Protein AF-A0A4Q4VP79-F1 (afdb_monomer_lite)

Foldseek 3Di:
DPPLVDPVLVVVQVVVQVVVVVVLQVDQFKKKFKWKDFPSDDDTSHWDIDDHVDADPQAAPGDGQQQKFQQALVLLLLLVVLLVVLPPFDLPDADPVVCVPVVPDDDPDPPPPDDDDDPVVSVSSLRSSCRSVVHASQVSSVVPFQVVLVHDSWHLADDRRNSHRAAPPPPCPVVRHPDGRDSRRIMGGNVRLNRDRPVCVPCVVVSPDPQFPKDWFQPPDPNSDIWIKGKHWGDDDQKIWIWIDGVVRSMIMIMIMGYDD

Secondary structure (DSSP, 8-state):
--GGGSHHHHHHHHHHHHHHHHHHTT-SS-EEEEEE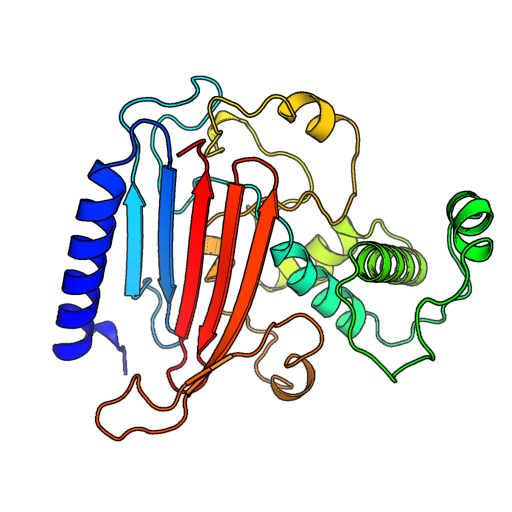E-TT-SS-SEEEEE--SS--TTS-SS--TT-BEE-GGGHHHHHHHHHHHT-S--S----HHHHHHHTTSPPSS-TTTS----HHHHHHHHHHHHHHHTS-HHHHHIIIIIGGGT--S-BSS---GGGB---TT---HHHHHS-TT-TT--EE-HHHHTS--TTSTTTHHHHTTTS---EEESSSSTT---EEEEEEEEEETTEEEEEEEEGGGTEEEEEEEES--

Structure (mmCIF, N/CA/C/O backbone):
data_AF-A0A4Q4VP79-F1
#
_entry.id   AF-A0A4Q4VP79-F1
#
loop_
_atom_site.group_PDB
_atom_site.id
_atom_site.type_symbol
_atom_site.label_atom_id
_atom_site.label_alt_id
_atom_site.label_comp_id
_atom_site.label_asym_id
_atom_site.label_entity_id
_atom_site.label_seq_id
_atom_site.pdbx_PDB_ins_code
_atom_site.Cartn_x
_atom_site.Cartn_y
_atom_site.Cartn_z
_atom_site.occupancy
_atom_site.B_iso_or_equiv
_atom_site.auth_seq_id
_atom_site.auth_comp_id
_atom_site.auth_asym_id
_atom_site.auth_atom_id
_atom_site.pdbx_PDB_model_num
ATOM 1 N N . MET A 1 1 ? -24.104 -7.185 -7.500 1.00 67.56 1 MET A N 1
ATOM 2 C CA . MET A 1 1 ? -24.787 -6.881 -6.219 1.00 67.56 1 MET A CA 1
ATOM 3 C C . MET A 1 1 ? -23.741 -6.241 -5.319 1.00 67.56 1 MET A C 1
ATOM 5 O O . MET A 1 1 ? -22.624 -6.733 -5.364 1.00 67.56 1 MET A O 1
ATOM 9 N N . SER A 1 2 ? -24.038 -5.151 -4.597 1.00 86.69 2 SER A N 1
ATOM 10 C CA . SER A 1 2 ? -23.048 -4.512 -3.701 1.00 86.69 2 SER A CA 1
ATOM 11 C C . SER A 1 2 ? -22.755 -5.454 -2.522 1.00 86.69 2 SER A C 1
ATOM 13 O O . SER A 1 2 ? -23.699 -5.804 -1.803 1.00 86.69 2 SER A O 1
ATOM 15 N N . PRO A 1 3 ? -21.499 -5.900 -2.329 1.00 89.25 3 PRO A N 1
ATOM 16 C CA . PRO A 1 3 ? -21.138 -6.800 -1.236 1.00 89.25 3 PRO A CA 1
ATOM 17 C C . PRO A 1 3 ? -21.521 -6.261 0.145 1.00 89.25 3 PRO A C 1
ATOM 19 O O . PRO A 1 3 ? -22.027 -7.024 0.969 1.00 89.25 3 PRO A O 1
ATOM 22 N N . ASN A 1 4 ? -21.391 -4.950 0.374 1.00 90.50 4 ASN A N 1
ATOM 23 C CA . ASN A 1 4 ? -21.719 -4.327 1.659 1.00 90.50 4 ASN A CA 1
ATOM 24 C C . ASN A 1 4 ? -23.206 -4.427 2.063 1.00 90.50 4 ASN A C 1
ATOM 26 O O . ASN A 1 4 ? -23.563 -4.196 3.216 1.00 90.50 4 ASN A O 1
ATOM 30 N N . SER A 1 5 ? -24.100 -4.784 1.136 1.00 92.56 5 SER A N 1
ATOM 31 C CA . SER A 1 5 ? -25.512 -5.039 1.459 1.00 92.56 5 SER A CA 1
ATOM 32 C C . SER A 1 5 ? -25.750 -6.383 2.164 1.00 92.56 5 SER A C 1
ATOM 34 O O . SER A 1 5 ? -26.834 -6.607 2.703 1.00 92.56 5 SER A O 1
ATOM 36 N N . HIS A 1 6 ? -24.761 -7.283 2.172 1.00 94.94 6 HIS A N 1
ATOM 37 C CA . HIS A 1 6 ? -24.900 -8.613 2.751 1.00 94.94 6 HIS A CA 1
ATOM 38 C C . HIS A 1 6 ? -24.554 -8.617 4.257 1.00 94.94 6 HIS A C 1
ATOM 40 O O . HIS A 1 6 ? -23.440 -8.230 4.620 1.00 94.94 6 HIS A O 1
ATOM 46 N N . PRO A 1 7 ? -25.422 -9.143 5.148 1.00 96.19 7 PRO A N 1
ATOM 47 C CA . PRO A 1 7 ? -25.190 -9.120 6.600 1.00 96.19 7 PRO A CA 1
ATOM 48 C C . PRO A 1 7 ? -23.875 -9.773 7.050 1.00 96.19 7 PRO A C 1
ATOM 50 O O . PRO A 1 7 ? -23.232 -9.307 7.989 1.00 96.19 7 PRO A O 1
ATOM 53 N N . ALA A 1 8 ? -23.442 -10.838 6.367 1.00 93.12 8 ALA A N 1
ATOM 54 C CA . ALA A 1 8 ? -22.168 -11.492 6.679 1.00 93.12 8 ALA A CA 1
ATOM 55 C C . ALA A 1 8 ? -20.953 -10.597 6.376 1.00 93.12 8 ALA A C 1
ATOM 57 O O . ALA A 1 8 ? -19.985 -10.624 7.129 1.00 93.12 8 ALA A O 1
ATOM 58 N N . VAL A 1 9 ? -21.017 -9.780 5.314 1.00 93.56 9 VAL A N 1
ATOM 59 C CA . VAL A 1 9 ? -19.941 -8.838 4.967 1.00 93.56 9 VAL A CA 1
ATOM 60 C C . VAL A 1 9 ? -19.869 -7.741 6.022 1.00 93.56 9 VAL A C 1
ATOM 62 O O . VAL A 1 9 ? -18.798 -7.500 6.563 1.00 93.56 9 VAL A O 1
ATOM 65 N N . GLN A 1 10 ? -21.011 -7.166 6.404 1.00 95.19 10 GLN A N 1
ATOM 66 C CA . GLN A 1 10 ? -21.080 -6.158 7.469 1.00 95.19 10 GLN A CA 1
ATOM 67 C C . GLN A 1 10 ? -20.533 -6.695 8.799 1.00 95.19 10 GLN A C 1
ATOM 69 O O . GLN A 1 10 ? -19.730 -6.039 9.454 1.00 95.19 10 GLN A O 1
ATOM 74 N N . THR A 1 11 ? -20.905 -7.927 9.165 1.00 96.81 11 THR A N 1
ATOM 75 C CA . THR A 1 11 ? -20.404 -8.588 10.382 1.00 96.81 11 THR A CA 1
ATOM 76 C C . THR A 1 11 ? -18.886 -8.774 10.339 1.00 96.81 11 THR A C 1
ATOM 78 O O . THR A 1 11 ? -18.206 -8.507 11.330 1.00 96.81 11 THR A O 1
ATOM 81 N N . ALA A 1 12 ? -18.344 -9.211 9.197 1.00 93.81 12 ALA A N 1
ATOM 82 C CA . ALA A 1 12 ? -16.907 -9.397 9.018 1.00 93.81 12 ALA A CA 1
ATOM 83 C C . ALA A 1 12 ? -16.142 -8.066 9.075 1.00 93.81 12 ALA A C 1
ATOM 85 O O . ALA A 1 12 ? -15.116 -7.989 9.749 1.00 93.81 12 ALA A O 1
ATOM 86 N N . VAL A 1 13 ? -16.663 -7.017 8.430 1.00 95.19 13 VAL A N 1
ATOM 87 C CA . VAL A 1 13 ? -16.090 -5.663 8.471 1.00 95.19 13 VAL A CA 1
ATOM 88 C C . VAL A 1 13 ? -16.064 -5.138 9.906 1.00 95.19 13 VAL A C 1
ATOM 90 O O . VAL A 1 13 ? -14.996 -4.779 10.389 1.00 95.19 13 VAL A O 1
ATOM 93 N N . SER A 1 14 ? -17.177 -5.200 10.644 1.00 96.06 14 SER A N 1
ATOM 94 C CA . SER A 1 14 ? -17.209 -4.743 12.042 1.00 96.06 14 SER A CA 1
ATOM 95 C C . SER A 1 14 ? -16.265 -5.534 12.956 1.00 96.06 14 SER A C 1
ATOM 97 O O . SER A 1 14 ? -15.670 -4.970 13.877 1.00 96.06 14 SER A O 1
ATOM 99 N N . ALA A 1 15 ? -16.108 -6.842 12.725 1.00 96.25 15 ALA A N 1
ATOM 100 C CA . ALA A 1 15 ? -15.156 -7.660 13.474 1.00 96.25 15 ALA A CA 1
ATOM 101 C C . ALA A 1 15 ? -13.701 -7.262 13.175 1.00 96.25 15 ALA A C 1
ATOM 103 O O . ALA A 1 15 ? -12.897 -7.153 14.104 1.00 96.25 15 ALA A O 1
ATOM 104 N N . LEU A 1 16 ? -13.382 -7.008 11.902 1.00 94.12 16 LEU A N 1
ATOM 105 C CA . LEU A 1 16 ? -12.071 -6.526 11.474 1.00 94.12 16 LEU A CA 1
ATOM 106 C C . LEU A 1 16 ? -11.764 -5.153 12.078 1.00 94.12 16 LEU A C 1
ATOM 108 O O . LEU A 1 16 ? -10.709 -4.986 12.681 1.00 94.12 16 LEU A O 1
ATOM 112 N N . GLU A 1 17 ? -12.688 -4.199 11.973 1.00 94.62 17 GLU A N 1
ATOM 113 C CA . GLU A 1 17 ? -12.518 -2.849 12.521 1.00 94.62 17 GLU A CA 1
ATOM 114 C C . GLU A 1 17 ? -12.248 -2.886 14.024 1.00 94.62 17 GLU A C 1
ATOM 116 O O . GLU A 1 17 ? -11.318 -2.246 14.510 1.00 94.62 17 GLU A O 1
ATOM 121 N N . LYS A 1 18 ? -13.007 -3.699 14.768 1.00 95.69 18 LYS A N 1
ATOM 122 C CA . LYS A 1 18 ? -12.789 -3.882 16.205 1.00 95.69 18 LYS A CA 1
ATOM 123 C C . LYS A 1 18 ? -11.405 -4.459 16.510 1.00 95.69 18 LYS A C 1
ATOM 125 O O . LYS A 1 18 ? -10.752 -3.993 17.441 1.00 95.69 18 LYS A O 1
ATOM 130 N N . ALA A 1 19 ? -10.974 -5.476 15.763 1.00 94.75 19 ALA A N 1
ATOM 131 C CA . ALA A 1 19 ? -9.675 -6.109 15.971 1.00 94.75 19 ALA A CA 1
ATOM 132 C C . ALA A 1 19 ? -8.521 -5.143 15.674 1.00 94.75 19 ALA A C 1
ATOM 134 O O . ALA A 1 19 ? -7.584 -5.042 16.464 1.00 94.75 19 ALA A O 1
ATOM 135 N N . VAL A 1 20 ? -8.611 -4.405 14.566 1.00 92.81 20 VAL A N 1
ATOM 136 C CA . VAL A 1 20 ? -7.580 -3.445 14.165 1.00 92.81 20 VAL A CA 1
ATOM 137 C C . VAL A 1 20 ? -7.536 -2.261 15.123 1.00 92.81 20 VAL A C 1
ATOM 139 O O . VAL A 1 20 ? -6.447 -1.889 15.539 1.00 92.81 20 VAL A O 1
ATOM 142 N N . ASN A 1 21 ? -8.682 -1.707 15.529 1.00 92.69 21 ASN A N 1
ATOM 143 C CA . ASN A 1 21 ? -8.712 -0.613 16.502 1.00 92.69 21 ASN A CA 1
ATOM 144 C C . ASN A 1 21 ? -8.112 -1.042 17.846 1.00 92.69 21 ASN A C 1
ATOM 146 O O . ASN A 1 21 ? -7.276 -0.327 18.386 1.00 92.69 21 ASN A O 1
ATOM 150 N N . GLY A 1 22 ? -8.454 -2.239 18.336 1.00 93.69 22 GLY A N 1
ATOM 151 C CA . GLY A 1 22 ? -7.869 -2.770 19.570 1.00 93.69 22 GLY A CA 1
ATOM 152 C C . GLY A 1 22 ? -6.357 -3.003 19.477 1.00 93.69 22 GLY A C 1
ATOM 153 O O . GLY A 1 22 ? -5.650 -2.812 20.460 1.00 93.69 22 GLY A O 1
ATOM 154 N N . LEU A 1 23 ? -5.842 -3.382 18.301 1.00 92.31 23 LEU A N 1
ATOM 155 C CA . LEU A 1 23 ? -4.398 -3.457 18.071 1.00 92.31 23 LEU A CA 1
ATOM 156 C C . LEU A 1 23 ? -3.773 -2.057 18.013 1.00 9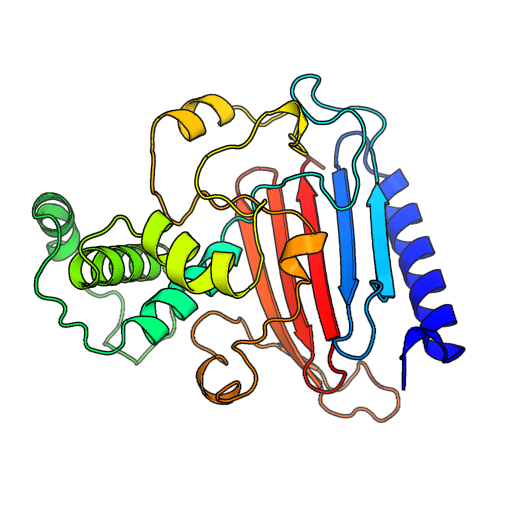2.31 23 LEU A C 1
ATOM 158 O O . LEU A 1 23 ? -2.742 -1.822 18.633 1.00 92.31 23 LEU A O 1
ATOM 162 N N . ALA A 1 24 ? -4.400 -1.126 17.297 1.00 91.62 24 ALA A N 1
ATOM 163 C CA . ALA A 1 24 ? -3.869 0.213 17.087 1.00 91.62 24 ALA A CA 1
ATOM 164 C C . ALA A 1 24 ? -3.820 1.050 18.377 1.00 91.62 24 ALA A C 1
ATOM 166 O O . ALA A 1 24 ? -2.935 1.884 18.523 1.00 91.62 24 ALA A O 1
ATOM 167 N N . GLU A 1 25 ? -4.695 0.777 19.350 1.00 90.62 25 GLU A N 1
ATOM 168 C CA . GLU A 1 25 ? -4.624 1.346 20.707 1.00 90.62 25 GLU A CA 1
ATOM 169 C C . GLU A 1 25 ? -3.313 1.020 21.444 1.00 90.62 25 GLU A C 1
ATOM 171 O O . GLU A 1 25 ? -2.950 1.725 22.385 1.00 90.62 25 GLU A O 1
ATOM 176 N N . SER A 1 26 ? -2.596 -0.034 21.035 1.00 92.88 26 SER A N 1
ATOM 177 C CA . SER A 1 26 ? -1.294 -0.379 21.617 1.00 92.88 26 SER A CA 1
ATOM 178 C C . SER A 1 26 ? -0.128 0.446 21.062 1.00 92.88 26 SER A C 1
ATOM 180 O O . SER A 1 26 ? 0.960 0.407 21.637 1.00 92.88 26 SER A O 1
ATOM 182 N N . PHE A 1 27 ? -0.348 1.211 19.988 1.00 94.12 27 PHE A N 1
ATOM 183 C CA . PHE A 1 27 ? 0.669 2.049 19.365 1.00 94.12 27 PHE A CA 1
ATOM 184 C C . PHE A 1 27 ? 0.600 3.486 19.885 1.00 94.12 27 PHE A C 1
ATOM 186 O O . PHE A 1 27 ? -0.456 4.120 19.897 1.00 94.12 27 PHE A O 1
ATOM 193 N N . ASN A 1 28 ? 1.746 4.028 20.292 1.00 95.25 28 ASN A N 1
ATOM 194 C CA . ASN A 1 28 ? 1.850 5.379 20.831 1.00 95.25 28 ASN A CA 1
ATOM 195 C C . ASN A 1 28 ? 2.256 6.399 19.755 1.00 95.25 28 ASN A C 1
ATOM 197 O O . ASN A 1 28 ? 1.892 7.571 19.859 1.00 95.25 28 ASN A O 1
ATOM 201 N N . SER A 1 29 ? 2.969 5.953 18.718 1.00 95.69 29 SER A N 1
ATOM 202 C CA . SER A 1 29 ? 3.448 6.786 17.608 1.00 95.69 29 SER A CA 1
ATOM 203 C C . SER A 1 29 ? 3.289 6.174 16.213 1.00 95.69 29 SER A C 1
ATOM 205 O O . SER A 1 29 ? 3.679 6.800 15.226 1.00 95.69 29 SER A O 1
ATOM 207 N N . THR A 1 30 ? 2.684 4.988 16.104 1.00 95.88 30 THR A N 1
ATOM 208 C CA . THR A 1 30 ? 2.463 4.321 14.818 1.00 95.88 30 THR A CA 1
ATOM 209 C C . THR A 1 30 ? 1.084 4.613 14.254 1.00 95.88 30 THR A C 1
ATOM 211 O O . THR A 1 30 ? 0.052 4.288 14.832 1.00 95.88 30 THR A O 1
ATOM 214 N N . THR A 1 31 ? 1.082 5.228 13.077 1.00 96.38 31 THR A N 1
ATOM 215 C CA . THR A 1 31 ? -0.117 5.461 12.274 1.00 96.38 31 THR A CA 1
ATOM 216 C C . THR A 1 31 ? -0.499 4.188 11.530 1.00 96.38 31 THR A C 1
ATOM 218 O O . THR A 1 31 ? 0.368 3.472 11.024 1.00 96.38 31 THR A O 1
ATOM 221 N N . VAL A 1 32 ? -1.801 3.925 11.413 1.00 96.50 32 VAL A N 1
ATOM 222 C CA . VAL A 1 32 ? -2.327 2.758 10.690 1.00 96.50 32 VAL A CA 1
ATOM 223 C C . VAL A 1 32 ? -3.443 3.208 9.763 1.00 96.50 32 VAL A C 1
ATOM 225 O O . VAL A 1 32 ? -4.365 3.894 10.190 1.00 96.50 32 VAL A O 1
ATOM 228 N N . SER A 1 33 ? -3.382 2.803 8.501 1.00 97.38 33 SER A N 1
ATOM 229 C CA . SER A 1 33 ? -4.450 2.990 7.525 1.00 97.38 33 SER A CA 1
ATOM 230 C C . SER A 1 33 ? -4.711 1.677 6.798 1.00 97.38 33 SER A C 1
ATOM 232 O O . SER A 1 33 ? -3.823 1.133 6.142 1.00 97.38 33 SER A O 1
ATOM 234 N N . ILE A 1 34 ? -5.933 1.164 6.897 1.00 96.38 34 ILE A N 1
ATOM 235 C CA . ILE A 1 34 ? -6.375 -0.059 6.228 1.00 96.38 34 ILE A CA 1
ATOM 236 C C . ILE A 1 34 ? -7.595 0.270 5.397 1.00 96.38 34 ILE A C 1
ATOM 238 O O . ILE A 1 34 ? -8.563 0.838 5.895 1.00 96.38 34 ILE A O 1
ATOM 242 N N . GLY A 1 35 ? -7.589 -0.159 4.144 1.00 94.44 35 GLY A N 1
ATOM 243 C CA . GLY A 1 35 ? -8.806 -0.151 3.365 1.00 94.44 35 GLY A CA 1
ATOM 244 C C . GLY A 1 35 ? -8.963 -1.390 2.508 1.00 94.44 35 GLY A C 1
ATOM 245 O O . GLY A 1 35 ? -7.999 -2.075 2.162 1.00 94.44 35 GLY A O 1
ATOM 246 N N . ALA A 1 36 ? -10.212 -1.678 2.177 1.00 93.25 36 ALA A N 1
ATOM 247 C CA . ALA A 1 36 ? -10.582 -2.765 1.293 1.00 93.25 36 ALA A CA 1
ATOM 248 C C . ALA A 1 36 ? -11.699 -2.299 0.370 1.00 93.25 36 ALA A C 1
ATOM 250 O O . ALA A 1 36 ? -12.606 -1.584 0.796 1.00 93.25 36 ALA A O 1
ATOM 251 N N . LYS A 1 37 ? -11.653 -2.704 -0.896 1.00 90.25 37 LYS A N 1
ATOM 252 C CA . LYS A 1 37 ? -12.635 -2.285 -1.894 1.00 90.25 37 LYS A CA 1
ATOM 253 C C . LYS A 1 37 ? -12.997 -3.423 -2.830 1.00 90.25 37 LYS A C 1
ATOM 255 O O . LYS A 1 37 ? -12.134 -4.187 -3.259 1.00 90.25 37 LYS A O 1
ATOM 260 N N . SER A 1 38 ? -14.280 -3.479 -3.172 1.00 88.44 38 SER A N 1
ATOM 261 C CA . SER A 1 38 ? -14.798 -4.300 -4.258 1.00 88.44 38 SER A CA 1
ATOM 262 C C . SER A 1 38 ? -15.092 -3.428 -5.484 1.00 88.44 38 SER A C 1
ATOM 264 O O . SER A 1 38 ? -15.585 -2.309 -5.328 1.00 88.44 38 SER A O 1
ATOM 266 N N . PRO A 1 39 ? -14.846 -3.892 -6.725 1.00 81.94 39 PRO A N 1
ATOM 267 C CA . PRO A 1 39 ? -15.213 -3.150 -7.929 1.00 81.94 39 PRO A CA 1
ATOM 268 C C . PRO A 1 39 ? -16.736 -3.024 -8.109 1.00 81.94 39 PRO A C 1
ATOM 270 O O . PRO A 1 39 ? -17.182 -2.184 -8.898 1.00 81.94 39 PRO A O 1
ATOM 273 N N . HIS A 1 40 ? -17.517 -3.822 -7.371 1.00 85.12 40 HIS A N 1
ATOM 274 C CA . HIS A 1 40 ? -18.982 -3.864 -7.403 1.00 85.12 40 HIS A CA 1
ATOM 275 C C . HIS A 1 40 ? -19.662 -2.731 -6.624 1.00 85.12 40 HIS A C 1
ATOM 277 O O . HIS A 1 40 ? -20.892 -2.663 -6.605 1.00 85.12 40 HIS A O 1
ATOM 283 N N . GLU A 1 41 ? -18.890 -1.844 -5.995 1.00 85.81 41 GLU A N 1
ATOM 284 C CA . GLU A 1 41 ? -19.398 -0.667 -5.295 1.00 85.81 41 GLU A CA 1
ATOM 285 C C . GLU A 1 41 ? -18.414 0.510 -5.319 1.00 85.81 41 GLU A C 1
ATOM 287 O O . GLU A 1 41 ? -17.218 0.366 -5.583 1.00 85.81 41 GLU A O 1
ATOM 292 N N . GLU A 1 42 ? -18.948 1.714 -5.111 1.00 85.06 42 GLU A N 1
ATOM 293 C CA . GLU A 1 42 ? -18.150 2.942 -5.145 1.00 85.06 42 GLU A CA 1
ATOM 294 C C . GLU A 1 42 ? -17.478 3.242 -3.803 1.00 85.06 42 GLU A C 1
ATOM 296 O O . GLU A 1 42 ? -16.337 3.709 -3.783 1.00 85.06 42 GLU A O 1
ATOM 301 N N . ALA A 1 43 ? -18.146 2.940 -2.689 1.00 89.06 43 ALA A N 1
ATOM 302 C CA . ALA A 1 43 ? -17.566 3.065 -1.358 1.00 89.06 43 ALA A CA 1
ATOM 303 C C . ALA A 1 43 ? -16.554 1.941 -1.089 1.00 89.06 43 ALA A C 1
ATOM 305 O O . ALA A 1 43 ? -16.638 0.859 -1.667 1.00 89.06 43 ALA A O 1
ATOM 306 N N . SER A 1 44 ? -15.584 2.195 -0.215 1.00 91.31 44 SER A N 1
ATOM 307 C CA . SER A 1 44 ? -14.741 1.125 0.316 1.00 91.31 44 SER A CA 1
ATOM 308 C C . SER A 1 44 ? -15.562 0.245 1.263 1.00 91.31 44 SER A C 1
ATOM 310 O O . SER A 1 44 ? -16.444 0.734 1.966 1.00 91.31 44 SER A O 1
ATOM 312 N N . LEU A 1 45 ? -15.262 -1.052 1.276 1.00 93.25 45 LEU A N 1
ATOM 313 C CA . LEU A 1 45 ? -15.788 -2.006 2.255 1.00 93.25 45 LEU A CA 1
ATOM 314 C C . LEU A 1 45 ? -15.186 -1.782 3.642 1.00 93.25 45 LEU A C 1
ATOM 316 O O . LEU A 1 45 ? -15.855 -1.997 4.643 1.00 93.25 45 LEU A O 1
ATOM 320 N N . VAL A 1 46 ? -13.919 -1.372 3.678 1.00 94.88 46 VAL A N 1
ATOM 321 C CA . VAL A 1 46 ? -13.174 -1.015 4.888 1.00 94.88 46 VAL A CA 1
ATOM 322 C C . VAL A 1 46 ? -12.465 0.303 4.601 1.00 94.88 46 VAL A C 1
ATOM 324 O O . VAL A 1 46 ? -11.851 0.431 3.538 1.00 94.88 46 VAL A O 1
ATOM 327 N N . ASP A 1 47 ? -12.554 1.259 5.522 1.00 94.94 47 ASP A N 1
ATOM 328 C CA . ASP A 1 47 ? -11.878 2.564 5.459 1.00 94.94 47 ASP A CA 1
ATOM 329 C C . ASP A 1 47 ? -11.479 2.986 6.881 1.00 94.94 47 ASP A C 1
ATOM 331 O O . ASP A 1 47 ? -12.143 3.789 7.536 1.00 94.94 47 ASP A O 1
ATOM 335 N N . LEU A 1 48 ? -10.451 2.323 7.410 1.00 95.62 48 LEU A N 1
ATOM 336 C CA . LEU A 1 48 ? -10.032 2.431 8.801 1.00 95.62 48 LEU A CA 1
ATOM 337 C C . LEU A 1 48 ? -8.716 3.190 8.905 1.00 95.62 48 LEU A C 1
ATOM 339 O O . LEU A 1 48 ? -7.733 2.847 8.248 1.00 95.62 48 LEU A O 1
ATOM 343 N N . HIS A 1 49 ? -8.688 4.171 9.803 1.00 96.12 49 HIS A N 1
ATOM 344 C CA . HIS A 1 49 ? -7.524 5.005 10.067 1.00 96.12 49 HIS A CA 1
ATOM 345 C C . HIS A 1 49 ? -7.335 5.200 11.566 1.00 96.12 49 HIS A C 1
ATOM 347 O O . HIS A 1 49 ? -8.282 5.529 12.280 1.00 96.12 49 HIS A O 1
ATOM 353 N N . ASN A 1 50 ? -6.106 5.023 12.037 1.00 95.44 50 ASN A N 1
ATOM 354 C CA . ASN A 1 50 ? -5.708 5.320 13.399 1.00 95.44 50 ASN A CA 1
ATOM 355 C C . ASN A 1 50 ? -4.722 6.489 13.405 1.00 95.44 50 ASN A C 1
ATOM 357 O O . ASN A 1 50 ? -3.680 6.454 12.741 1.00 95.44 50 ASN A O 1
ATOM 361 N N . THR A 1 51 ? -5.080 7.509 14.183 1.00 96.25 51 THR A N 1
ATOM 362 C CA . THR A 1 51 ? -4.191 8.609 14.541 1.00 96.25 51 THR A CA 1
ATOM 363 C C . THR A 1 51 ? -3.630 8.322 15.936 1.00 96.25 51 THR A C 1
ATOM 365 O O . THR A 1 51 ? -4.409 8.345 16.893 1.00 96.25 51 THR A O 1
ATOM 368 N N . PRO A 1 52 ? -2.323 8.040 16.076 1.00 95.75 52 PRO A N 1
ATOM 369 C CA . PRO A 1 52 ? -1.713 7.773 17.369 1.00 95.75 52 PRO A CA 1
ATOM 370 C C . PRO A 1 52 ? -1.670 9.051 18.224 1.00 95.75 52 PRO A C 1
ATOM 372 O O . PRO A 1 52 ? -1.729 10.163 17.690 1.00 95.75 52 PRO A O 1
ATOM 375 N N . PRO A 1 53 ? -1.546 8.926 19.557 1.00 95.94 53 PRO A N 1
ATOM 376 C CA . PRO A 1 53 ? -1.512 10.079 20.458 1.00 95.94 53 PRO A CA 1
ATOM 377 C C . PRO A 1 53 ? -0.266 10.957 20.275 1.00 95.94 53 PRO A C 1
ATOM 379 O O . PRO A 1 53 ? -0.308 12.146 20.601 1.00 95.94 53 PRO A O 1
ATOM 382 N N . VAL A 1 54 ? 0.836 10.397 19.766 1.00 95.88 54 VAL A N 1
ATOM 383 C CA . VAL A 1 54 ? 2.072 11.130 19.484 1.00 95.88 54 VAL A CA 1
ATOM 384 C C . VAL A 1 54 ? 2.346 11.104 17.983 1.00 95.88 54 VAL A C 1
ATOM 386 O O . VAL A 1 54 ? 2.585 10.053 17.400 1.00 95.88 54 VAL A O 1
ATOM 389 N N . LEU A 1 55 ? 2.336 12.281 17.362 1.00 94.56 55 LEU A N 1
ATOM 390 C CA . LEU A 1 55 ? 2.628 12.473 15.942 1.00 94.56 55 LEU A CA 1
ATOM 391 C C . LEU A 1 55 ? 3.880 13.322 15.749 1.00 94.56 55 LEU A C 1
ATOM 393 O O . LEU A 1 55 ? 4.176 14.207 16.556 1.00 94.56 55 LEU A O 1
ATOM 397 N N . ASP A 1 56 ? 4.566 13.110 14.627 1.00 93.31 56 ASP A N 1
ATOM 398 C CA . ASP A 1 56 ? 5.586 14.045 14.171 1.00 93.31 56 ASP A CA 1
ATOM 399 C C . ASP A 1 56 ? 4.927 15.379 13.770 1.00 93.31 56 ASP A C 1
ATOM 401 O O . ASP A 1 56 ? 4.042 15.397 12.909 1.00 93.31 56 ASP A O 1
ATOM 405 N N . PRO A 1 57 ? 5.349 16.522 14.343 1.00 92.50 57 PRO A N 1
ATOM 406 C CA . PRO A 1 57 ? 4.729 17.818 14.075 1.00 92.50 57 PRO A CA 1
ATOM 407 C C . PRO A 1 57 ? 4.922 18.312 12.634 1.00 92.50 57 PRO A C 1
ATOM 409 O O . PRO A 1 57 ? 4.255 19.271 12.227 1.00 92.50 57 PRO A O 1
ATOM 412 N N . ARG A 1 58 ? 5.823 17.708 11.849 1.00 91.38 58 ARG A N 1
ATOM 413 C CA . ARG A 1 58 ? 5.959 17.965 10.407 1.00 91.38 58 ARG A CA 1
ATOM 414 C C . ARG A 1 58 ? 4.755 17.409 9.648 1.00 91.38 58 ARG A C 1
ATOM 416 O O . ARG A 1 58 ? 4.228 18.119 8.792 1.00 91.38 58 ARG A O 1
ATOM 423 N N . GLY A 1 59 ? 4.296 16.221 10.042 1.00 92.25 59 GLY A N 1
ATOM 424 C CA . GLY A 1 59 ? 3.254 15.421 9.404 1.00 92.25 59 GLY A CA 1
ATOM 425 C C . GLY A 1 59 ? 1.838 15.998 9.436 1.00 92.25 59 GLY A C 1
ATOM 426 O O . GLY A 1 59 ? 1.582 17.109 9.921 1.00 92.25 59 GLY A O 1
ATOM 427 N N . ALA A 1 60 ? 0.908 15.196 8.921 1.00 94.88 60 ALA A N 1
ATOM 428 C CA . ALA A 1 60 ? -0.526 15.394 9.064 1.00 94.88 60 ALA A CA 1
ATOM 429 C C . ALA A 1 60 ? -0.935 15.341 10.544 1.00 94.88 60 ALA A C 1
ATOM 431 O O . ALA A 1 60 ? -0.472 14.490 11.298 1.00 94.88 60 ALA A O 1
ATOM 432 N N . SER A 1 61 ? -1.836 16.235 10.954 1.00 94.81 61 SER A N 1
ATOM 433 C CA . SER A 1 61 ? -2.370 16.270 12.324 1.00 94.81 61 SER A CA 1
ATOM 434 C C . SER A 1 61 ? -3.436 15.206 12.595 1.00 94.81 61 SER A C 1
ATOM 436 O O . SER A 1 61 ? -3.808 14.991 13.743 1.00 94.81 61 SER A O 1
ATOM 438 N N . GLU A 1 62 ? -3.964 14.590 11.540 1.00 95.81 62 GLU A N 1
ATOM 439 C CA . GLU A 1 62 ? -4.962 13.528 11.587 1.00 95.81 62 GLU A CA 1
ATOM 440 C C . GLU A 1 62 ? -4.731 12.590 10.402 1.00 95.81 62 GLU A C 1
ATOM 442 O O . GLU A 1 62 ? -4.483 13.033 9.275 1.00 95.81 62 GLU A O 1
ATOM 447 N N . ILE A 1 63 ? -4.825 11.292 10.660 1.00 96.50 63 ILE A N 1
ATOM 448 C CA . ILE A 1 63 ? -4.689 10.249 9.654 1.00 96.50 63 ILE A CA 1
ATOM 449 C C . ILE A 1 63 ? -6.068 9.889 9.114 1.00 96.50 63 ILE A C 1
ATOM 451 O O . ILE A 1 63 ? -6.985 9.561 9.860 1.00 96.50 63 ILE A O 1
ATOM 455 N N . ASN A 1 64 ? -6.199 9.938 7.793 1.00 95.25 64 ASN A N 1
ATOM 456 C CA . ASN A 1 64 ? -7.407 9.581 7.057 1.00 95.25 64 ASN A CA 1
ATOM 457 C C . ASN A 1 64 ? -7.030 8.954 5.704 1.00 95.25 64 ASN A C 1
ATOM 459 O O . ASN A 1 64 ? -5.850 8.828 5.377 1.00 95.25 64 ASN A O 1
ATOM 463 N N . ALA A 1 65 ? -8.025 8.626 4.877 1.00 93.50 65 ALA A N 1
ATOM 464 C CA . ALA A 1 65 ? -7.829 7.969 3.581 1.00 93.50 65 ALA A CA 1
ATOM 465 C C . ALA A 1 65 ? -6.950 8.735 2.576 1.00 93.50 65 ALA A C 1
ATOM 467 O O . ALA A 1 65 ? -6.536 8.167 1.562 1.00 93.50 65 ALA A O 1
ATOM 468 N N . SER A 1 66 ? -6.686 10.021 2.826 1.00 93.75 66 SER A N 1
ATOM 469 C CA . SER A 1 66 ? -5.822 10.871 2.000 1.00 93.75 66 SER A CA 1
ATOM 470 C C . SER A 1 66 ? -4.415 11.045 2.576 1.00 93.75 66 SER A C 1
ATOM 472 O O . SER A 1 66 ? -3.561 11.568 1.862 1.00 93.75 66 SER A O 1
ATOM 474 N N . ALA A 1 67 ? -4.162 10.609 3.817 1.00 95.50 67 ALA A N 1
ATOM 475 C CA . ALA A 1 67 ? -2.836 10.658 4.424 1.00 95.50 67 ALA A CA 1
ATOM 476 C C . ALA A 1 67 ? -1.845 9.840 3.588 1.00 95.50 67 ALA A C 1
ATOM 478 O O . ALA A 1 67 ? -2.126 8.708 3.183 1.00 95.50 67 ALA A O 1
ATOM 479 N N . VAL A 1 68 ? -0.698 10.444 3.291 1.00 94.19 68 VAL A N 1
ATOM 480 C CA . VAL A 1 68 ? 0.269 9.917 2.334 1.00 94.19 68 VAL A CA 1
ATOM 481 C C . VAL A 1 68 ? 1.407 9.200 3.052 1.00 94.19 68 VAL A C 1
ATOM 483 O O . VAL A 1 68 ? 2.021 9.730 3.975 1.00 94.19 68 VAL A O 1
ATOM 486 N N . TYR A 1 69 ? 1.720 8.002 2.577 1.00 93.50 69 TYR A N 1
ATOM 487 C CA . TYR A 1 69 ? 2.747 7.116 3.106 1.00 93.50 69 TYR A CA 1
ATOM 488 C C . TYR A 1 69 ? 3.794 6.831 2.037 1.00 93.50 69 TYR A C 1
ATOM 490 O O . TYR A 1 69 ? 3.488 6.803 0.840 1.00 93.50 69 TYR A O 1
ATOM 498 N N . ARG A 1 70 ? 5.023 6.526 2.462 1.00 90.56 70 ARG A N 1
ATOM 499 C CA . ARG A 1 70 ? 5.962 5.794 1.604 1.00 90.56 70 ARG A CA 1
ATOM 500 C C . ARG A 1 70 ? 5.433 4.375 1.437 1.00 90.56 70 ARG A C 1
ATOM 502 O O . ARG A 1 70 ? 5.113 3.725 2.424 1.00 90.56 70 ARG A O 1
ATOM 509 N N . ILE A 1 71 ? 5.371 3.881 0.202 1.00 90.00 71 ILE A N 1
ATOM 510 C CA . ILE A 1 71 ? 4.839 2.530 -0.062 1.00 90.00 71 ILE A CA 1
ATOM 511 C C . ILE A 1 71 ? 5.924 1.477 -0.298 1.00 90.00 71 ILE A C 1
ATOM 513 O O . ILE A 1 71 ? 5.624 0.334 -0.648 1.00 90.00 71 ILE A O 1
ATOM 517 N N . GLY A 1 72 ? 7.195 1.863 -0.152 1.00 87.69 72 GLY A N 1
ATOM 518 C CA . GLY A 1 72 ? 8.337 0.972 -0.319 1.00 87.69 72 GLY A CA 1
ATOM 519 C C . GLY A 1 72 ? 8.216 0.133 -1.591 1.00 87.69 72 GLY A C 1
ATOM 520 O O . GLY A 1 72 ? 7.782 0.601 -2.640 1.00 87.69 72 GLY A O 1
ATOM 521 N N . SER A 1 73 ? 8.549 -1.151 -1.501 1.00 88.06 73 SER A N 1
ATOM 522 C CA . SER A 1 73 ? 8.569 -2.065 -2.654 1.00 88.06 73 SER A CA 1
ATOM 523 C C . SER A 1 73 ? 7.232 -2.324 -3.362 1.00 88.06 73 SER A C 1
ATOM 525 O O . SER A 1 73 ? 7.256 -3.003 -4.396 1.00 88.06 73 SER A O 1
ATOM 527 N N . VAL A 1 74 ? 6.108 -1.760 -2.905 1.00 87.56 74 VAL A N 1
ATOM 528 C CA . VAL A 1 74 ? 4.850 -1.748 -3.672 1.00 87.56 74 VAL A CA 1
ATOM 529 C C . VAL A 1 74 ? 5.029 -1.039 -5.024 1.00 87.56 74 VAL A C 1
ATOM 531 O O . VAL A 1 74 ? 4.403 -1.448 -6.004 1.00 87.56 74 VAL A O 1
ATOM 534 N N . TYR A 1 75 ? 5.980 -0.095 -5.150 1.00 83.25 75 TYR A N 1
ATOM 535 C CA . TYR A 1 75 ? 6.293 0.577 -6.428 1.00 83.25 75 TYR A CA 1
ATOM 536 C C . TYR A 1 75 ? 6.604 -0.393 -7.580 1.00 83.25 75 TYR A C 1
ATOM 538 O O . TYR A 1 75 ? 6.438 -0.065 -8.752 1.00 83.25 75 TYR A O 1
ATOM 546 N N . LYS A 1 76 ? 7.061 -1.614 -7.282 1.00 84.25 76 LYS A N 1
ATOM 547 C CA . LYS A 1 76 ? 7.408 -2.608 -8.307 1.00 84.25 76 LYS A CA 1
ATOM 548 C C . LYS A 1 76 ? 6.213 -2.981 -9.187 1.00 84.25 76 LYS A C 1
ATOM 550 O O . LYS A 1 76 ? 6.407 -3.326 -10.353 1.00 84.25 76 LYS A O 1
ATOM 555 N N . VAL A 1 77 ? 4.995 -2.866 -8.652 1.00 81.75 77 VAL A N 1
ATOM 556 C CA . VAL A 1 77 ? 3.749 -3.073 -9.401 1.00 81.75 77 VAL A CA 1
ATOM 557 C C . VAL A 1 77 ? 3.615 -2.024 -10.510 1.00 81.75 77 VAL A C 1
ATOM 559 O O . VAL A 1 77 ? 3.377 -2.381 -11.666 1.00 81.75 77 VAL A O 1
ATOM 562 N N . SER A 1 78 ? 3.845 -0.742 -10.202 1.00 78.94 78 SER A N 1
ATOM 563 C CA . SER A 1 78 ? 3.780 0.343 -11.192 1.00 78.94 78 SER A CA 1
ATOM 564 C C . SER A 1 78 ? 4.925 0.263 -12.211 1.00 78.94 78 SER A C 1
ATOM 566 O O . SER A 1 78 ? 4.699 0.495 -13.401 1.00 78.94 78 SER A O 1
ATOM 568 N N . THR A 1 79 ? 6.120 -0.176 -11.796 1.00 77.62 79 THR A N 1
ATOM 569 C CA . THR A 1 79 ? 7.234 -0.468 -12.717 1.00 77.62 79 THR A CA 1
ATOM 570 C C . THR A 1 79 ? 6.892 -1.558 -13.724 1.00 77.62 79 THR A C 1
ATOM 572 O O . THR A 1 79 ? 7.072 -1.342 -14.921 1.00 77.62 79 THR A O 1
ATOM 575 N N . MET A 1 80 ? 6.349 -2.691 -13.274 1.00 77.19 80 MET A N 1
ATOM 576 C CA . MET A 1 80 ? 5.984 -3.787 -14.176 1.00 77.19 80 MET A CA 1
ATOM 577 C C . MET A 1 80 ? 4.888 -3.369 -15.167 1.00 77.19 80 MET A C 1
ATOM 579 O O . MET A 1 80 ? 4.977 -3.658 -16.361 1.00 77.19 80 MET A O 1
ATOM 583 N N . LEU A 1 81 ? 3.886 -2.623 -14.693 1.00 74.56 81 LEU A N 1
ATOM 584 C CA . LEU A 1 81 ? 2.835 -2.046 -15.533 1.00 74.56 81 LEU A CA 1
ATOM 585 C C . LEU A 1 81 ? 3.406 -1.132 -16.628 1.00 74.56 81 LEU A C 1
ATOM 587 O O . LEU A 1 81 ? 3.029 -1.255 -17.797 1.00 74.56 81 LEU A O 1
ATOM 591 N N . ALA A 1 82 ? 4.334 -0.241 -16.270 1.00 76.69 82 ALA A N 1
ATOM 592 C CA . ALA A 1 82 ? 4.977 0.661 -17.222 1.00 76.69 82 ALA A CA 1
ATOM 593 C C . ALA A 1 82 ? 5.807 -0.101 -18.269 1.00 76.69 82 ALA A C 1
ATOM 595 O O . ALA A 1 82 ? 5.743 0.222 -19.455 1.00 76.69 82 ALA A O 1
ATOM 596 N N . THR A 1 83 ? 6.523 -1.152 -17.863 1.00 72.12 83 THR A N 1
ATOM 597 C CA . THR A 1 83 ? 7.265 -2.031 -18.780 1.00 72.12 83 THR A CA 1
ATOM 598 C C . THR A 1 83 ? 6.366 -2.723 -19.785 1.00 72.12 83 THR A C 1
ATOM 600 O O . THR A 1 83 ? 6.650 -2.684 -20.981 1.00 72.12 83 THR A O 1
ATOM 603 N N . LEU A 1 84 ? 5.284 -3.347 -19.318 1.00 68.31 84 LEU A N 1
ATOM 604 C CA . LEU A 1 84 ? 4.343 -4.048 -20.191 1.00 68.31 84 LEU A CA 1
ATOM 605 C C . LEU A 1 84 ? 3.691 -3.082 -21.183 1.00 68.31 84 LEU A C 1
ATOM 607 O O . LEU A 1 84 ? 3.514 -3.406 -22.356 1.00 68.31 84 LEU A O 1
ATOM 611 N N . ARG A 1 85 ? 3.390 -1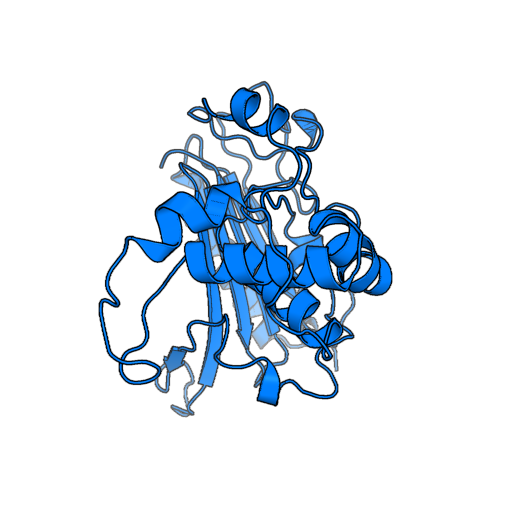.855 -20.745 1.00 69.94 85 ARG A N 1
ATOM 612 C CA . ARG A 1 85 ? 2.855 -0.819 -21.632 1.00 69.94 85 ARG A CA 1
ATOM 613 C C . ARG A 1 85 ? 3.880 -0.321 -22.657 1.00 69.94 85 ARG A C 1
ATOM 615 O O . ARG A 1 85 ? 3.485 0.142 -23.723 1.00 69.94 85 ARG A O 1
ATOM 622 N N . ALA A 1 86 ? 5.170 -0.448 -22.365 1.00 69.38 86 ALA A N 1
ATOM 623 C CA . ALA A 1 86 ? 6.256 -0.078 -23.265 1.00 69.38 86 ALA A CA 1
ATOM 624 C C . ALA A 1 86 ? 6.630 -1.176 -24.288 1.00 69.38 86 ALA A C 1
ATOM 626 O O . ALA A 1 86 ? 7.588 -0.978 -25.035 1.00 69.38 86 ALA A O 1
ATOM 627 N N . CYS A 1 87 ? 5.927 -2.322 -24.343 1.00 55.31 87 CYS A N 1
ATOM 628 C CA . CYS A 1 87 ? 6.293 -3.475 -25.181 1.00 55.31 87 CYS A CA 1
ATOM 629 C C . CYS A 1 87 ? 6.690 -3.094 -26.625 1.00 55.31 87 CYS A C 1
ATOM 631 O O . CYS A 1 87 ? 5.909 -2.538 -27.393 1.00 55.31 87 CYS A O 1
ATOM 633 N N . GLY A 1 88 ? 7.948 -3.421 -26.952 1.00 53.47 88 GLY A N 1
ATOM 634 C CA . GLY A 1 88 ? 8.728 -2.932 -28.098 1.00 53.47 88 GLY A CA 1
ATOM 635 C C . GLY A 1 88 ? 10.195 -2.617 -27.743 1.00 53.47 88 GLY A C 1
ATOM 636 O O . GLY A 1 88 ? 11.007 -2.347 -28.627 1.00 53.47 88 GLY A O 1
ATOM 637 N N . VAL A 1 89 ? 10.557 -2.660 -26.454 1.00 50.84 89 VAL A N 1
ATOM 638 C CA . VAL A 1 89 ? 11.853 -2.176 -25.960 1.00 50.84 89 VAL A CA 1
ATOM 639 C C . VAL A 1 89 ? 13.026 -3.128 -26.234 1.00 50.84 89 VAL A C 1
ATOM 641 O O . VAL A 1 89 ? 12.967 -4.317 -25.927 1.00 50.84 89 VAL A O 1
ATOM 644 N N . ARG A 1 90 ? 14.135 -2.575 -26.749 1.00 48.44 90 ARG A N 1
ATOM 645 C CA . ARG A 1 90 ? 15.455 -3.226 -26.845 1.00 48.44 90 ARG A CA 1
ATOM 646 C C . ARG A 1 90 ? 16.418 -2.639 -25.802 1.00 48.44 90 ARG A C 1
ATOM 648 O O . ARG A 1 90 ? 16.469 -1.427 -25.632 1.00 48.44 90 ARG A O 1
ATOM 655 N N . MET A 1 91 ? 17.223 -3.490 -25.163 1.00 48.06 91 MET A N 1
ATOM 656 C CA . MET A 1 91 ? 18.053 -3.192 -23.976 1.00 48.06 91 MET A CA 1
ATOM 657 C C . MET A 1 91 ? 19.313 -2.321 -24.227 1.00 48.06 91 MET A C 1
ATOM 659 O O . MET A 1 91 ? 20.125 -2.144 -23.330 1.00 48.06 91 MET A O 1
ATOM 663 N N . TYR A 1 92 ? 19.512 -1.758 -25.423 1.00 46.03 92 TYR A N 1
ATOM 664 C CA . TYR A 1 92 ? 20.826 -1.233 -25.846 1.00 46.03 92 TYR A CA 1
ATOM 665 C C . TYR A 1 92 ? 21.126 0.232 -25.500 1.00 46.03 92 TYR A C 1
ATOM 667 O O . TYR A 1 92 ? 22.153 0.752 -25.925 1.00 46.03 92 TYR A O 1
ATOM 675 N N . ILE A 1 93 ? 20.251 0.936 -24.783 1.00 48.75 93 ILE A N 1
ATOM 676 C CA . ILE A 1 93 ? 20.433 2.371 -24.536 1.00 48.75 93 ILE A CA 1
ATOM 677 C C . ILE A 1 93 ? 20.226 2.616 -23.049 1.00 48.75 93 ILE A C 1
ATOM 679 O O . ILE A 1 93 ? 19.086 2.739 -22.624 1.00 48.75 93 ILE A O 1
ATOM 683 N N . LEU A 1 94 ? 21.296 2.661 -22.258 1.00 52.94 94 LEU A N 1
ATOM 684 C CA . LEU A 1 94 ? 21.253 2.965 -20.824 1.00 52.94 94 LEU A CA 1
ATOM 685 C C . LEU A 1 94 ? 22.502 3.777 -20.407 1.00 52.94 94 LEU A C 1
ATOM 687 O O . LEU A 1 94 ? 23.509 3.700 -21.113 1.00 52.94 94 LEU A O 1
ATOM 691 N N . PRO A 1 95 ? 22.457 4.571 -19.315 1.00 56.50 95 PRO A N 1
ATOM 692 C CA . PRO A 1 95 ? 23.547 5.473 -18.925 1.00 56.50 95 PRO A CA 1
ATOM 693 C C . PRO A 1 95 ? 24.873 4.731 -18.679 1.00 56.50 95 PRO A C 1
ATOM 695 O O . PRO A 1 95 ? 24.905 3.743 -17.947 1.00 56.50 95 PRO A O 1
ATOM 698 N N . LEU A 1 96 ? 25.968 5.226 -19.271 1.00 51.41 96 LEU A N 1
ATOM 699 C CA . LEU A 1 96 ? 27.284 4.559 -19.303 1.00 51.41 96 LEU A CA 1
ATOM 700 C C . LEU A 1 96 ? 27.867 4.262 -17.904 1.00 51.41 96 LEU A C 1
ATOM 702 O O . LEU A 1 96 ? 28.440 3.202 -17.688 1.00 51.41 96 LEU A O 1
ATOM 706 N N . ASN A 1 97 ? 27.643 5.143 -16.926 1.00 54.75 97 ASN A N 1
ATOM 707 C CA . ASN A 1 97 ? 28.237 5.049 -15.586 1.00 54.75 97 ASN A CA 1
ATOM 708 C C . ASN A 1 97 ? 27.667 3.923 -14.697 1.00 54.75 97 ASN A C 1
ATOM 710 O O . ASN A 1 97 ? 28.344 3.461 -13.776 1.00 54.75 97 ASN A O 1
ATOM 714 N N . PHE A 1 98 ? 26.430 3.478 -14.936 1.00 62.28 98 PHE A N 1
ATOM 715 C CA . PHE A 1 98 ? 25.854 2.338 -14.217 1.00 62.28 98 PHE A CA 1
ATOM 716 C C . PHE A 1 98 ? 26.540 1.029 -14.636 1.00 62.28 98 PHE A C 1
ATOM 718 O O . PHE A 1 98 ? 26.853 0.182 -13.794 1.00 62.28 98 PHE A O 1
ATOM 725 N N . TRP A 1 99 ? 26.820 0.886 -15.933 1.00 63.03 99 TRP A N 1
ATOM 726 C CA . TRP A 1 99 ? 27.395 -0.326 -16.513 1.00 63.03 99 TRP A CA 1
ATOM 727 C C . TRP A 1 99 ? 28.841 -0.561 -16.107 1.00 63.03 99 TRP A C 1
ATOM 729 O O . TRP A 1 99 ? 29.188 -1.699 -15.793 1.00 63.03 99 TRP A O 1
ATOM 739 N N . ASP A 1 100 ? 29.624 0.512 -15.968 1.00 65.88 100 ASP A N 1
ATOM 740 C CA . ASP A 1 100 ? 31.031 0.462 -15.546 1.00 65.88 100 ASP A CA 1
ATOM 741 C C . ASP A 1 100 ? 31.253 -0.343 -14.253 1.00 65.88 100 ASP A C 1
ATOM 743 O O . ASP A 1 100 ? 32.344 -0.872 -14.015 1.00 65.88 100 ASP A O 1
ATOM 747 N N . ASN A 1 101 ? 30.229 -0.432 -13.397 1.00 61.88 101 ASN A N 1
ATOM 748 C CA . ASN A 1 101 ? 30.254 -1.204 -12.157 1.00 61.88 101 ASN A CA 1
ATOM 749 C C . ASN A 1 101 ? 29.336 -2.434 -12.176 1.00 61.88 101 ASN A C 1
ATOM 751 O O . ASN A 1 101 ? 29.615 -3.398 -11.460 1.00 61.88 101 ASN A O 1
ATOM 755 N N . PHE A 1 102 ? 28.256 -2.426 -12.962 1.00 65.50 102 PHE A N 1
ATOM 756 C CA . PHE A 1 102 ? 27.338 -3.563 -13.062 1.00 65.50 102 PHE A CA 1
ATOM 757 C C . PHE A 1 102 ? 27.965 -4.752 -13.806 1.00 65.50 102 PHE A C 1
ATOM 759 O O . PHE A 1 102 ? 27.832 -5.884 -13.347 1.00 65.50 102 PHE A O 1
ATOM 766 N N . GLU A 1 103 ? 28.709 -4.502 -14.888 1.00 63.47 103 GLU A N 1
ATOM 767 C CA . GLU A 1 103 ? 29.344 -5.550 -15.710 1.00 63.47 103 GLU A CA 1
ATOM 768 C C . GLU A 1 103 ? 30.462 -6.309 -14.979 1.00 63.47 103 GLU A C 1
ATOM 770 O O . GLU A 1 103 ? 30.839 -7.407 -15.377 1.00 63.47 103 GLU A O 1
ATOM 775 N N . LYS A 1 104 ? 30.974 -5.757 -13.874 1.00 69.81 104 LYS A N 1
ATOM 776 C CA . LYS A 1 104 ? 32.037 -6.370 -13.064 1.00 69.81 104 LYS A CA 1
ATOM 777 C C . LYS A 1 104 ? 31.532 -7.447 -12.098 1.00 69.81 104 LYS A C 1
ATOM 779 O O . LYS A 1 104 ? 32.336 -8.022 -11.368 1.00 69.81 104 LYS A O 1
ATOM 784 N N . ARG A 1 105 ? 30.218 -7.683 -12.023 1.00 67.81 105 ARG A N 1
ATOM 785 C CA . ARG A 1 105 ? 29.612 -8.638 -11.085 1.00 67.81 105 ARG A CA 1
ATOM 786 C C . ARG A 1 105 ? 29.302 -9.953 -11.785 1.00 67.81 105 ARG A C 1
ATOM 788 O O . ARG A 1 105 ? 28.586 -9.974 -12.781 1.00 67.81 105 ARG A O 1
ATOM 795 N N . GLU A 1 106 ? 29.796 -11.051 -11.224 1.00 75.94 106 GLU A N 1
ATOM 796 C CA . GLU A 1 106 ? 29.473 -12.385 -11.723 1.00 75.94 106 GLU A CA 1
ATOM 797 C C . GLU A 1 106 ? 28.005 -12.755 -11.434 1.00 75.94 106 GLU A C 1
ATOM 799 O O . GLU A 1 106 ? 27.461 -12.371 -10.388 1.00 75.94 106 GLU A O 1
ATOM 804 N N . PRO A 1 107 ? 27.336 -13.502 -12.333 1.00 72.50 107 PRO A N 1
ATOM 805 C CA . PRO A 1 107 ? 26.005 -14.036 -12.068 1.00 72.50 107 PRO A CA 1
ATOM 806 C C . PRO A 1 107 ? 26.004 -14.959 -10.843 1.00 72.50 107 PRO A C 1
ATOM 808 O O . PRO A 1 107 ? 26.810 -15.879 -10.751 1.00 72.50 107 PRO A O 1
ATOM 811 N N . VAL A 1 108 ? 25.054 -14.756 -9.926 1.00 75.94 108 VAL A N 1
ATOM 812 C CA . VAL A 1 108 ? 24.897 -15.604 -8.726 1.00 75.94 108 VAL A CA 1
ATOM 813 C C . VAL A 1 108 ? 24.331 -16.988 -9.081 1.00 75.94 108 VAL A C 1
ATOM 815 O O . VAL A 1 108 ? 24.688 -17.987 -8.465 1.00 75.94 108 VAL A O 1
ATOM 818 N N . PHE A 1 109 ? 23.468 -17.055 -10.097 1.00 74.00 109 PHE A N 1
ATOM 819 C CA . PHE A 1 109 ? 22.908 -18.286 -10.655 1.00 74.00 109 PHE A CA 1
ATOM 820 C C . PHE A 1 109 ? 22.847 -18.183 -12.180 1.00 74.00 109 PHE A C 1
ATOM 822 O O . PHE A 1 109 ? 22.896 -17.085 -12.742 1.00 74.00 109 PHE A O 1
ATOM 829 N N . ALA A 1 110 ? 22.691 -19.327 -12.848 1.00 72.44 110 ALA A N 1
ATOM 830 C CA . ALA A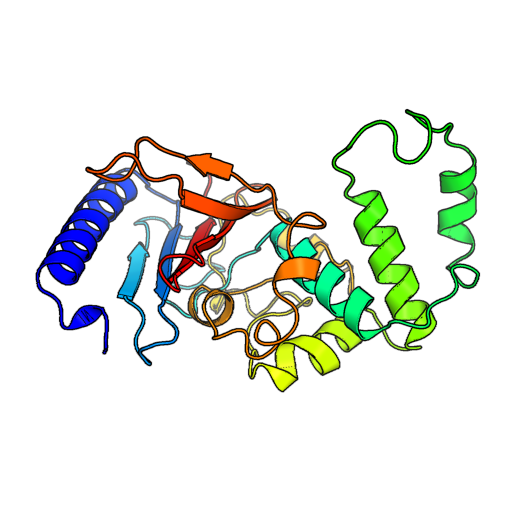 1 110 ? 22.362 -19.350 -14.265 1.00 72.44 110 ALA A CA 1
ATOM 831 C C . ALA A 1 110 ? 21.015 -18.648 -14.527 1.00 72.44 110 ALA A C 1
ATOM 833 O O . ALA A 1 110 ? 20.132 -18.565 -13.668 1.00 72.44 110 ALA A O 1
ATOM 834 N N . THR A 1 111 ? 20.857 -18.109 -15.735 1.00 65.19 111 THR A N 1
ATOM 835 C CA . THR A 1 111 ? 19.641 -17.386 -16.106 1.00 65.19 111 THR A CA 1
ATOM 836 C C . THR A 1 111 ? 18.429 -18.313 -16.051 1.00 65.19 111 THR A C 1
ATOM 838 O 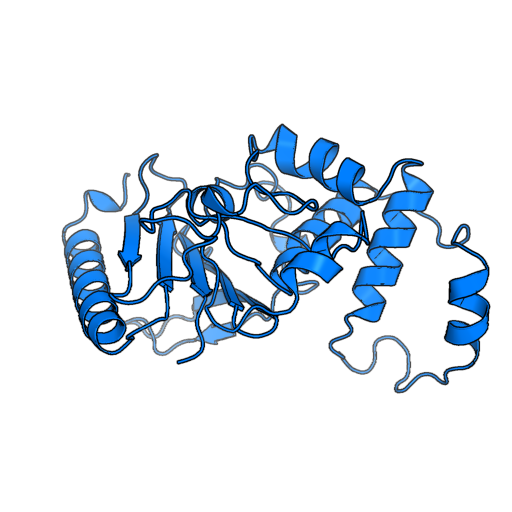O . THR A 1 111 ? 18.443 -19.423 -16.576 1.00 65.19 111 THR A O 1
ATOM 841 N N . SER A 1 112 ? 17.353 -17.839 -15.420 1.00 66.06 112 SER A N 1
ATOM 842 C CA . SER A 1 112 ? 16.073 -18.556 -15.296 1.00 66.06 112 SER A CA 1
ATOM 843 C C . SER A 1 112 ? 16.110 -19.865 -14.494 1.00 66.06 112 SER A C 1
ATOM 845 O O . SER A 1 112 ? 15.155 -20.634 -14.574 1.00 66.06 112 SER A O 1
ATOM 847 N N . THR A 1 113 ? 17.163 -20.136 -13.711 1.00 63.41 113 THR A N 1
ATOM 848 C CA . THR A 1 113 ? 17.234 -21.369 -12.901 1.00 63.41 113 THR A CA 1
ATOM 849 C C . THR A 1 113 ? 16.795 -21.184 -11.453 1.00 63.41 113 THR A C 1
ATOM 851 O O . THR A 1 113 ? 16.313 -22.136 -10.848 1.00 63.41 113 THR A O 1
ATOM 854 N N . SER A 1 114 ? 16.941 -19.976 -10.900 1.00 62.28 114 SER A N 1
ATOM 855 C CA . SER A 1 114 ? 16.614 -19.679 -9.500 1.00 62.28 114 SER A CA 1
ATOM 856 C C . SER A 1 114 ? 15.931 -18.313 -9.384 1.00 62.28 114 SER A C 1
ATOM 858 O O . SER A 1 114 ? 16.502 -17.323 -9.853 1.00 62.28 114 SER A O 1
ATOM 860 N N . PRO A 1 115 ? 14.742 -18.209 -8.762 1.00 65.12 115 PRO A N 1
ATOM 861 C CA . PRO A 1 115 ? 14.136 -16.915 -8.477 1.00 65.12 115 PRO A CA 1
ATOM 862 C C . PRO A 1 115 ? 14.937 -16.190 -7.386 1.00 65.12 115 PRO A C 1
ATOM 864 O O . PRO A 1 115 ? 15.289 -16.779 -6.366 1.00 65.12 115 PRO A O 1
ATOM 867 N N . LEU A 1 116 ? 15.214 -14.901 -7.591 1.00 60.75 116 LEU A N 1
ATOM 868 C CA . LEU A 1 116 ? 15.904 -14.057 -6.615 1.00 60.75 116 LEU A CA 1
ATOM 869 C C . LEU A 1 116 ? 15.243 -12.680 -6.556 1.00 60.75 116 LEU A C 1
ATOM 871 O O . LEU A 1 116 ? 15.070 -12.016 -7.580 1.00 60.75 116 LEU A O 1
ATOM 875 N N . TYR A 1 117 ? 14.923 -12.223 -5.347 1.00 67.75 117 TYR A N 1
ATOM 876 C CA . TYR A 1 117 ? 14.483 -10.851 -5.137 1.00 67.75 117 TYR A CA 1
ATOM 877 C C . TYR A 1 117 ? 15.617 -9.870 -5.463 1.00 67.75 117 TYR A C 1
ATOM 879 O O . TYR A 1 117 ? 16.716 -9.973 -4.919 1.00 67.75 117 TYR A O 1
ATOM 887 N N . SER A 1 118 ? 15.359 -8.892 -6.337 1.00 65.88 118 SER A N 1
ATOM 888 C CA . SER A 1 118 ? 16.381 -7.930 -6.755 1.00 65.88 118 SER A CA 1
ATOM 889 C C . SER A 1 118 ? 15.805 -6.540 -6.987 1.00 65.88 118 SER A C 1
ATOM 891 O O . SER A 1 118 ? 15.139 -6.277 -7.985 1.00 65.88 118 SER A O 1
ATOM 893 N N . ASN A 1 119 ? 16.131 -5.603 -6.093 1.00 68.69 119 ASN A N 1
ATOM 894 C CA . ASN A 1 119 ? 15.853 -4.180 -6.313 1.00 68.69 119 ASN A CA 1
ATOM 895 C C . ASN A 1 119 ? 16.552 -3.652 -7.577 1.00 68.69 119 ASN A C 1
ATOM 897 O O . ASN A 1 119 ? 15.999 -2.813 -8.282 1.00 68.69 119 ASN A O 1
ATOM 901 N N . ILE A 1 120 ? 17.748 -4.165 -7.881 1.00 72.38 120 ILE A N 1
ATOM 902 C CA . ILE A 1 120 ? 18.525 -3.747 -9.050 1.00 72.38 120 ILE A C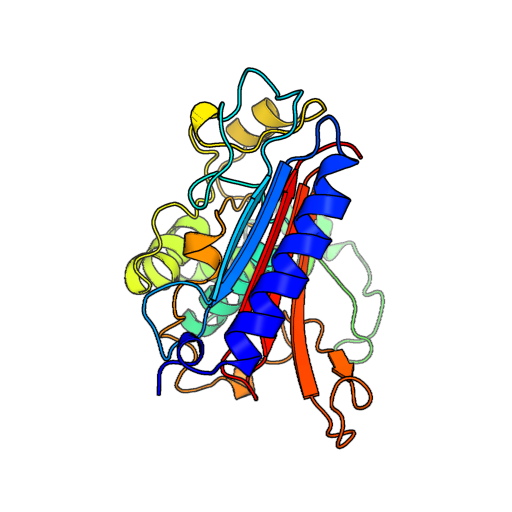A 1
ATOM 903 C C . ILE A 1 120 ? 17.855 -4.191 -10.352 1.00 72.38 120 ILE A C 1
ATOM 905 O O . ILE A 1 120 ? 17.864 -3.428 -11.310 1.00 72.38 120 ILE A O 1
ATOM 909 N N . ALA A 1 121 ? 17.208 -5.360 -10.386 1.00 72.19 121 ALA A N 1
ATOM 910 C CA . ALA A 1 121 ? 16.460 -5.796 -11.566 1.00 72.19 121 ALA A CA 1
ATOM 911 C C . ALA A 1 121 ? 15.328 -4.814 -11.920 1.00 72.19 121 ALA A C 1
ATOM 913 O O . ALA A 1 121 ? 15.171 -4.450 -13.082 1.00 72.19 121 ALA A O 1
ATOM 914 N N . PHE A 1 122 ? 14.594 -4.318 -10.917 1.00 74.75 122 PHE A N 1
ATOM 915 C CA . PHE A 1 122 ? 13.535 -3.324 -11.128 1.00 74.75 122 PHE A CA 1
ATOM 916 C C . PHE A 1 122 ? 14.077 -1.932 -11.484 1.00 74.75 122 PHE A C 1
ATOM 918 O O . PHE A 1 122 ? 13.438 -1.227 -12.259 1.00 74.75 122 PHE A O 1
ATOM 925 N N . LEU A 1 123 ? 15.261 -1.552 -10.989 1.00 74.69 123 LEU A N 1
ATOM 926 C CA . LEU A 1 123 ? 15.945 -0.330 -11.428 1.00 74.69 123 LEU A CA 1
ATOM 927 C C . LEU A 1 123 ? 16.389 -0.424 -12.896 1.00 74.69 123 LEU A C 1
ATOM 929 O O . LEU A 1 123 ? 16.156 0.495 -13.673 1.00 74.69 123 LEU A O 1
ATOM 933 N N . VAL A 1 124 ? 16.996 -1.540 -13.309 1.00 76.25 124 VAL A N 1
ATOM 934 C CA . VAL A 1 124 ? 17.353 -1.753 -14.723 1.00 76.25 124 VAL A CA 1
ATOM 935 C C . VAL A 1 124 ? 16.098 -1.679 -15.589 1.00 76.25 124 VAL A C 1
ATOM 937 O O . VAL A 1 124 ? 16.098 -1.019 -16.625 1.00 76.25 124 VAL A O 1
ATOM 940 N N . LEU A 1 125 ? 15.002 -2.284 -15.132 1.00 78.12 125 LEU A N 1
ATOM 941 C CA . LEU A 1 125 ? 13.729 -2.255 -15.834 1.00 78.12 125 LEU A CA 1
ATOM 942 C C . LEU A 1 125 ? 13.156 -0.836 -15.981 1.00 78.12 125 LEU A C 1
ATOM 944 O O . LEU A 1 125 ? 12.715 -0.471 -17.072 1.00 78.12 125 LEU A O 1
ATOM 948 N N . SER A 1 126 ? 13.194 -0.021 -14.922 1.00 79.31 126 SER A N 1
ATOM 949 C CA . SER A 1 126 ? 12.725 1.368 -14.982 1.00 79.31 126 SER A CA 1
ATOM 950 C C . SER A 1 126 ? 13.559 2.202 -15.953 1.00 79.31 126 SER A C 1
ATOM 952 O O . SER A 1 126 ? 13.002 2.954 -16.750 1.00 79.31 126 SER A O 1
ATOM 954 N N . LEU A 1 127 ? 14.881 2.016 -15.945 1.00 77.44 127 LEU A N 1
ATOM 955 C CA . LEU A 1 127 ? 15.781 2.707 -16.864 1.00 77.44 127 LEU A CA 1
ATOM 956 C C . LEU A 1 127 ? 15.526 2.292 -18.324 1.00 77.44 127 LEU A C 1
ATOM 958 O O . LEU A 1 127 ? 15.558 3.126 -19.228 1.00 77.44 127 LEU A O 1
ATOM 962 N N . VAL A 1 128 ? 15.257 1.005 -18.573 1.00 80.00 128 VAL A N 1
ATOM 963 C CA . VAL A 1 128 ? 14.920 0.492 -19.912 1.00 80.00 128 VAL A CA 1
ATOM 964 C C . VAL A 1 128 ? 13.647 1.168 -20.437 1.00 80.00 128 VAL A C 1
ATOM 966 O O . VAL A 1 128 ? 13.602 1.591 -21.594 1.00 80.00 128 VAL A O 1
ATOM 969 N N . VAL A 1 129 ? 12.636 1.326 -19.581 1.00 81.31 129 VAL A N 1
ATOM 970 C CA . VAL A 1 129 ? 11.382 2.022 -19.907 1.00 81.31 129 VAL A CA 1
ATOM 971 C C . VAL A 1 129 ? 11.605 3.516 -20.169 1.00 81.31 129 VAL A C 1
ATOM 973 O O . VAL A 1 129 ? 11.112 4.040 -21.170 1.00 81.31 129 VAL A O 1
ATOM 976 N N . GLU A 1 130 ? 12.370 4.199 -19.319 1.00 82.00 130 GLU A N 1
ATOM 977 C CA . GLU A 1 130 ? 12.761 5.607 -19.504 1.00 82.00 130 GLU A CA 1
ATOM 978 C C . GLU A 1 130 ? 13.472 5.817 -20.846 1.00 82.00 130 GLU A C 1
ATOM 980 O O . GLU A 1 130 ? 13.091 6.659 -21.660 1.00 82.00 130 GLU A O 1
ATOM 985 N N . SER A 1 131 ? 14.448 4.968 -21.149 1.00 82.00 131 SER A N 1
ATOM 986 C CA . SER A 1 131 ? 15.205 5.060 -22.391 1.00 82.00 131 SER A CA 1
ATOM 987 C C . SER A 1 131 ? 14.366 4.793 -23.642 1.00 82.00 131 SER A C 1
ATOM 989 O O . SER A 1 131 ? 14.560 5.449 -24.674 1.00 82.00 131 SER A O 1
ATOM 991 N N . ALA A 1 132 ? 13.423 3.851 -23.570 1.00 81.56 132 ALA A N 1
ATOM 992 C CA . ALA A 1 132 ? 12.510 3.553 -24.670 1.00 81.56 132 ALA A CA 1
ATOM 993 C C . ALA A 1 132 ? 11.511 4.686 -24.922 1.00 81.56 132 ALA A C 1
ATOM 995 O O . ALA A 1 132 ? 11.219 5.013 -26.071 1.00 81.56 132 ALA A O 1
ATOM 996 N N . SER A 1 133 ? 11.001 5.279 -23.844 1.00 83.62 133 SER A N 1
ATOM 997 C CA . SER A 1 133 ? 9.982 6.330 -23.883 1.00 83.62 133 SER A CA 1
ATOM 998 C C . SER A 1 133 ? 10.548 7.732 -24.121 1.00 83.62 133 SER A C 1
ATOM 1000 O O . SER A 1 133 ? 9.794 8.620 -24.517 1.00 83.62 133 SER A O 1
ATOM 1002 N N . LYS A 1 134 ? 11.860 7.925 -23.918 1.00 84.88 134 LYS A N 1
ATOM 1003 C CA . LYS A 1 134 ? 12.569 9.213 -24.035 1.00 84.88 134 LYS A CA 1
ATOM 1004 C C . LYS A 1 134 ? 12.080 10.289 -23.060 1.00 84.88 134 LYS A C 1
ATOM 1006 O O . LYS A 1 134 ? 12.326 11.470 -23.288 1.00 84.88 134 LYS A O 1
ATOM 1011 N N . ILE A 1 135 ? 11.417 9.887 -21.980 1.00 85.19 135 ILE A N 1
ATOM 1012 C CA . ILE A 1 135 ? 10.991 10.753 -20.876 1.00 85.19 135 ILE A CA 1
ATOM 1013 C C . ILE A 1 135 ? 11.340 10.068 -19.549 1.00 85.19 135 ILE A C 1
ATOM 1015 O O . ILE A 1 135 ? 11.426 8.837 -19.543 1.00 85.19 135 ILE A O 1
ATOM 1019 N N . PRO A 1 136 ? 11.517 10.817 -18.444 1.00 86.44 136 PRO A N 1
ATOM 1020 C CA . PRO A 1 136 ? 11.809 10.237 -17.135 1.00 86.44 136 PRO A CA 1
ATOM 1021 C C . PRO A 1 136 ? 10.839 9.112 -16.768 1.00 86.44 136 PRO A C 1
ATOM 1023 O O . PRO A 1 136 ? 9.638 9.206 -17.039 1.00 86.44 136 PRO A O 1
ATOM 1026 N N . PHE A 1 137 ? 11.327 8.054 -16.117 1.00 84.06 137 PHE A N 1
ATOM 1027 C CA . PHE A 1 137 ? 10.489 6.916 -15.724 1.00 84.06 137 PHE A CA 1
ATOM 1028 C C . PHE A 1 137 ? 9.267 7.345 -14.891 1.00 84.06 137 PHE A C 1
ATOM 1030 O O . PHE A 1 137 ? 8.162 6.844 -15.115 1.00 84.06 137 PHE A O 1
ATOM 1037 N N . SER A 1 138 ? 9.443 8.306 -13.976 1.00 84.62 138 SER A N 1
ATOM 1038 C CA . SER A 1 138 ? 8.348 8.898 -13.193 1.00 84.62 138 SER A CA 1
ATOM 1039 C C . SER A 1 138 ? 7.236 9.450 -14.084 1.00 84.62 138 SER A C 1
ATOM 1041 O O . SER A 1 138 ? 6.056 9.231 -13.812 1.00 84.62 138 SER A O 1
ATOM 1043 N N . ASP A 1 139 ? 7.606 10.097 -15.187 1.00 87.00 139 ASP A N 1
ATOM 1044 C CA . ASP A 1 139 ? 6.673 10.720 -16.121 1.00 87.00 139 ASP A CA 1
ATOM 1045 C C . ASP A 1 139 ? 5.980 9.665 -16.982 1.00 87.00 139 ASP A C 1
ATOM 1047 O O . ASP A 1 139 ? 4.797 9.811 -17.299 1.00 87.00 139 ASP A O 1
ATOM 1051 N N . VAL A 1 140 ? 6.671 8.566 -17.314 1.00 85.88 140 VAL A N 1
ATOM 1052 C CA . VAL A 1 140 ? 6.039 7.403 -17.956 1.00 85.88 140 VAL A CA 1
ATOM 1053 C C . VAL A 1 140 ? 4.935 6.857 -17.064 1.00 85.88 140 VAL A C 1
ATOM 1055 O O . VAL A 1 140 ? 3.807 6.680 -17.528 1.00 85.88 140 VAL A O 1
ATOM 1058 N N . VAL A 1 141 ? 5.241 6.602 -15.790 1.00 84.69 141 VAL A N 1
ATOM 1059 C CA . VAL A 1 141 ? 4.265 6.058 -14.841 1.00 84.69 141 VAL A CA 1
ATOM 1060 C C . VAL A 1 141 ? 3.118 7.043 -14.635 1.00 84.69 141 VAL A C 1
ATOM 1062 O O . VAL A 1 141 ? 1.958 6.643 -14.747 1.00 84.69 141 VAL A O 1
ATOM 1065 N N . GLN A 1 142 ? 3.403 8.332 -14.437 1.00 86.12 142 GLN A N 1
ATOM 1066 C CA . GLN A 1 142 ? 2.363 9.348 -14.279 1.00 86.12 142 GLN A CA 1
ATOM 1067 C C . GLN A 1 142 ? 1.442 9.402 -15.503 1.00 86.12 142 GLN A C 1
ATOM 1069 O O . GLN A 1 142 ? 0.225 9.258 -15.391 1.00 86.12 142 GLN A O 1
ATOM 1074 N N . LYS A 1 143 ? 2.016 9.556 -16.699 1.00 85.38 143 LYS A N 1
ATOM 1075 C CA . LYS A 1 143 ? 1.267 9.750 -17.945 1.00 85.38 143 LYS A CA 1
ATOM 1076 C C . LYS A 1 143 ? 0.508 8.505 -18.382 1.00 85.38 143 LYS A C 1
ATOM 1078 O O . LYS A 1 143 ? -0.593 8.615 -18.922 1.00 85.38 143 LYS A O 1
ATOM 1083 N N . HIS A 1 144 ? 1.111 7.334 -18.216 1.00 82.50 144 HIS A N 1
ATOM 1084 C CA . HIS A 1 144 ? 0.615 6.102 -18.812 1.00 82.50 144 HIS A CA 1
ATOM 1085 C C . HIS A 1 144 ? 0.005 5.132 -17.805 1.00 82.50 144 HIS A C 1
ATOM 1087 O O . HIS A 1 144 ? -0.680 4.215 -18.240 1.00 82.50 144 HIS A O 1
ATOM 1093 N N . ILE A 1 145 ? 0.183 5.301 -16.499 1.00 82.50 145 ILE A N 1
ATOM 1094 C CA . ILE A 1 145 ? -0.431 4.419 -15.496 1.00 82.50 145 ILE A CA 1
ATOM 1095 C C . ILE A 1 145 ? -1.370 5.214 -14.590 1.00 82.50 145 ILE A C 1
ATOM 1097 O O . ILE A 1 145 ? -2.553 4.888 -14.526 1.00 82.50 145 ILE A O 1
ATOM 1101 N N . LEU A 1 146 ? -0.877 6.281 -13.959 1.00 84.44 146 LEU A N 1
ATOM 1102 C CA . LEU A 1 146 ? -1.617 6.995 -12.913 1.00 84.44 146 LEU A CA 1
ATOM 1103 C C . LEU A 1 146 ? -2.726 7.891 -13.484 1.00 84.44 146 LEU A C 1
ATOM 1105 O O . LEU A 1 146 ? -3.891 7.716 -13.132 1.00 84.44 146 LEU A O 1
ATOM 1109 N N . ASN A 1 147 ? -2.414 8.767 -14.448 1.00 85.00 147 ASN A N 1
ATOM 1110 C CA . ASN A 1 147 ? -3.403 9.664 -15.059 1.00 85.00 147 ASN A CA 1
ATOM 1111 C C . ASN A 1 147 ? -4.572 8.907 -15.720 1.00 85.00 147 ASN A C 1
ATOM 1113 O O . ASN A 1 147 ? -5.719 9.276 -15.473 1.00 85.00 147 ASN A O 1
ATOM 1117 N N . PRO A 1 148 ? -4.350 7.836 -16.517 1.00 81.50 148 PRO A N 1
ATOM 1118 C CA . PRO A 1 148 ? -5.455 7.068 -17.095 1.00 81.50 148 PRO A CA 1
ATOM 1119 C C . PRO A 1 148 ? -6.326 6.366 -16.045 1.00 81.50 148 PRO A C 1
ATOM 1121 O O . PRO A 1 148 ? -7.497 6.111 -16.309 1.00 81.50 148 PRO A O 1
ATOM 1124 N N . ALA A 1 149 ? -5.767 6.064 -14.870 1.00 76.19 149 ALA A N 1
ATOM 1125 C CA . ALA A 1 149 ? -6.493 5.502 -13.734 1.00 76.19 149 ALA A CA 1
ATOM 1126 C C . ALA A 1 149 ? -7.090 6.579 -12.807 1.00 76.19 149 ALA A C 1
ATOM 1128 O O . ALA A 1 149 ? -7.684 6.239 -11.788 1.00 76.19 149 ALA A O 1
ATOM 1129 N N . SER A 1 150 ? -6.963 7.867 -13.157 1.00 82.50 150 SER A N 1
ATOM 1130 C CA . SER A 1 150 ? -7.387 9.001 -12.321 1.00 82.50 150 SER A CA 1
ATOM 1131 C C . SER A 1 150 ? -6.749 8.995 -10.921 1.00 82.50 150 SER A C 1
ATOM 1133 O O . SER A 1 150 ? -7.369 9.407 -9.943 1.00 82.50 150 SER A O 1
ATOM 1135 N N . ILE A 1 151 ? -5.502 8.526 -10.841 1.00 84.00 151 ILE A N 1
ATOM 1136 C CA . ILE A 1 151 ? -4.656 8.515 -9.645 1.00 84.00 151 ILE A CA 1
ATOM 1137 C C . ILE A 1 151 ? -3.791 9.786 -9.667 1.00 84.00 151 ILE A C 1
ATOM 1139 O O . ILE A 1 151 ? -3.077 10.025 -10.643 1.00 84.00 151 ILE A O 1
ATOM 1143 N N . SER A 1 152 ? -3.859 10.609 -8.618 1.00 83.88 152 SER A N 1
ATOM 1144 C CA . SER A 1 152 ? -3.286 11.971 -8.595 1.00 83.88 152 SER A CA 1
ATOM 1145 C C . SER A 1 152 ? -2.419 12.295 -7.371 1.00 83.88 152 SER A C 1
ATOM 1147 O O . SER A 1 152 ? -1.574 13.181 -7.447 1.00 83.88 152 SER A O 1
ATOM 1149 N N . SER A 1 153 ? -2.608 11.579 -6.266 1.00 84.19 153 SER A N 1
ATOM 1150 C CA . SER A 1 153 ? -1.882 11.719 -4.995 1.00 84.19 153 SER A CA 1
ATOM 1151 C C . SER A 1 153 ? -0.715 10.734 -4.878 1.00 84.19 153 SER A C 1
ATOM 1153 O O . SER A 1 153 ? 0.097 10.841 -3.964 1.00 84.19 153 SER A O 1
ATOM 1155 N N . THR A 1 154 ? -0.620 9.780 -5.803 1.00 86.56 154 THR A N 1
ATOM 1156 C CA . THR A 1 154 ? 0.489 8.847 -5.923 1.00 86.56 154 THR A CA 1
ATOM 1157 C C . THR A 1 154 ? 1.603 9.520 -6.702 1.00 86.56 154 THR A C 1
ATOM 1159 O O . THR A 1 154 ? 1.457 9.774 -7.897 1.00 86.56 154 THR A O 1
ATOM 1162 N N . THR A 1 155 ? 2.727 9.801 -6.051 1.00 85.12 155 THR A N 1
ATOM 1163 C CA . THR A 1 155 ? 3.797 10.625 -6.629 1.00 85.12 155 THR A CA 1
ATOM 1164 C C . THR A 1 155 ? 5.170 9.987 -6.442 1.00 85.12 155 THR A C 1
ATOM 1166 O O . THR A 1 155 ? 5.387 9.194 -5.529 1.00 85.12 155 THR A O 1
ATOM 1169 N N . TYR A 1 156 ? 6.114 10.340 -7.321 1.00 80.00 156 TYR A N 1
ATOM 1170 C CA . TYR A 1 156 ? 7.547 10.029 -7.158 1.00 80.00 156 TYR A CA 1
ATOM 1171 C C . TYR A 1 156 ? 8.327 11.162 -6.480 1.00 80.00 156 TYR A C 1
ATOM 1173 O O . TYR A 1 156 ? 9.493 11.011 -6.122 1.00 80.00 156 TYR A O 1
ATOM 1181 N N . THR A 1 157 ? 7.686 12.320 -6.345 1.00 80.06 157 THR A N 1
ATOM 1182 C CA . THR A 1 157 ? 8.181 13.479 -5.612 1.00 80.06 157 THR A CA 1
ATOM 1183 C C . THR A 1 157 ? 7.506 13.518 -4.255 1.00 80.06 157 THR A C 1
ATOM 1185 O O . THR A 1 157 ? 6.286 13.356 -4.175 1.00 80.06 157 THR A O 1
ATOM 1188 N N . LYS A 1 158 ? 8.291 13.763 -3.207 1.00 82.38 158 LYS A N 1
ATOM 1189 C CA . LYS A 1 158 ? 7.781 13.948 -1.850 1.00 82.38 158 LYS A CA 1
ATOM 1190 C C . LYS A 1 158 ? 6.679 15.030 -1.850 1.00 82.38 158 LYS A C 1
ATOM 1192 O O . LYS A 1 158 ? 6.934 16.128 -2.353 1.00 82.38 158 LYS A O 1
ATOM 1197 N N . PRO A 1 159 ? 5.462 14.723 -1.365 1.00 84.81 159 PRO A N 1
ATOM 1198 C CA . PRO A 1 159 ? 4.400 15.715 -1.206 1.00 84.81 159 PRO A CA 1
ATOM 1199 C C . PRO A 1 159 ? 4.689 16.633 -0.009 1.00 84.81 159 PRO A C 1
ATOM 1201 O O . PRO A 1 159 ? 5.650 16.416 0.727 1.00 84.81 159 PRO A O 1
ATOM 1204 N N . ASP A 1 160 ? 3.839 17.641 0.200 1.00 89.06 160 ASP A N 1
ATOM 1205 C CA . ASP A 1 160 ? 3.876 18.467 1.412 1.00 89.06 160 ASP A CA 1
ATOM 1206 C C . ASP A 1 160 ? 3.832 17.580 2.668 1.00 89.06 160 ASP A C 1
ATOM 1208 O O . ASP A 1 160 ? 3.003 16.671 2.766 1.00 89.06 160 ASP A O 1
ATOM 1212 N N . ASP A 1 161 ? 4.716 17.849 3.630 1.00 90.00 161 ASP A N 1
ATOM 1213 C CA . ASP A 1 161 ? 4.813 17.120 4.897 1.00 90.00 161 ASP A CA 1
ATOM 1214 C C . ASP A 1 161 ? 3.467 17.066 5.623 1.00 90.00 161 ASP A C 1
ATOM 1216 O O . ASP A 1 161 ? 3.141 16.049 6.232 1.00 90.00 161 ASP A O 1
ATOM 1220 N N . LYS A 1 162 ? 2.632 18.098 5.476 1.00 92.88 162 LYS A N 1
ATOM 1221 C CA . LYS A 1 162 ? 1.296 18.170 6.077 1.00 92.88 162 LYS A CA 1
ATOM 1222 C C . LYS A 1 162 ? 0.298 17.172 5.512 1.00 92.88 162 LYS A C 1
ATOM 1224 O O . LYS A 1 162 ? -0.713 16.914 6.158 1.00 92.88 162 LYS A O 1
ATOM 1229 N N . ALA A 1 163 ? 0.568 16.596 4.345 1.00 92.44 163 ALA A N 1
ATOM 1230 C CA . ALA A 1 163 ? -0.205 15.476 3.820 1.00 92.44 163 ALA A CA 1
ATOM 1231 C C . ALA A 1 163 ? 0.320 14.118 4.319 1.00 92.44 163 ALA A C 1
ATOM 1233 O O . ALA A 1 163 ? -0.348 13.104 4.128 1.00 92.44 163 ALA A O 1
ATOM 1234 N N . GLY A 1 164 ? 1.515 14.072 4.912 1.00 92.06 164 GLY A N 1
ATOM 1235 C CA . GLY A 1 164 ? 2.245 12.842 5.194 1.00 92.06 164 GLY A CA 1
ATOM 1236 C C . GLY A 1 164 ? 1.937 12.221 6.555 1.00 92.06 164 GLY A C 1
ATOM 1237 O O . GLY A 1 164 ? 1.934 12.899 7.581 1.00 92.06 164 GLY A O 1
ATOM 1238 N N . ALA A 1 165 ? 1.780 10.900 6.576 1.00 93.88 165 ALA A N 1
ATOM 1239 C CA . ALA A 1 165 ? 1.871 10.094 7.788 1.00 93.88 165 ALA A CA 1
ATOM 1240 C C . ALA A 1 165 ? 3.355 9.870 8.128 1.00 93.88 165 ALA A C 1
ATOM 1242 O O . ALA A 1 165 ? 3.951 8.860 7.753 1.00 93.88 165 ALA A O 1
ATOM 1243 N N . ILE A 1 166 ? 3.982 10.862 8.761 1.00 92.31 166 ILE A N 1
ATOM 1244 C CA . ILE A 1 166 ? 5.431 10.889 8.998 1.00 92.31 166 ILE A CA 1
ATOM 1245 C C . ILE A 1 166 ? 5.765 10.230 10.338 1.00 92.31 166 ILE A C 1
ATOM 1247 O O . ILE A 1 166 ? 5.235 10.625 11.374 1.00 92.31 166 ILE A O 1
ATOM 1251 N N . SER A 1 167 ? 6.669 9.250 10.308 1.00 91.00 167 SER A N 1
ATOM 1252 C CA . SER A 1 167 ? 7.199 8.613 11.516 1.00 91.00 167 SER A CA 1
ATOM 1253 C C . SER A 1 167 ? 8.128 9.566 12.278 1.00 91.00 167 SER A C 1
ATOM 1255 O O . SER A 1 167 ? 8.904 10.296 11.659 1.00 91.00 167 SER A O 1
ATOM 1257 N N . LEU A 1 168 ? 8.088 9.520 13.617 1.00 88.81 168 LEU A N 1
ATOM 1258 C CA . LEU A 1 168 ? 8.943 10.332 14.499 1.00 88.81 168 LEU A CA 1
ATOM 1259 C C . LEU A 1 168 ? 10.442 10.143 14.220 1.00 88.81 168 LEU A C 1
ATOM 1261 O O . LEU A 1 168 ? 11.214 11.094 14.321 1.00 88.81 168 LEU A O 1
ATOM 1265 N N . ASP A 1 169 ? 10.836 8.934 13.818 1.00 82.88 169 ASP A N 1
ATOM 1266 C CA . ASP A 1 169 ? 12.229 8.578 13.544 1.00 82.88 169 ASP A CA 1
ATOM 1267 C C . ASP A 1 169 ? 12.595 8.726 12.055 1.00 82.88 169 ASP A C 1
ATOM 1269 O O . ASP A 1 169 ? 13.627 8.225 11.605 1.00 82.88 169 ASP A O 1
ATOM 1273 N N . ASP A 1 170 ? 11.776 9.418 11.253 1.00 81.56 170 ASP A N 1
ATOM 1274 C CA . ASP A 1 170 ? 12.089 9.675 9.846 1.00 81.56 170 ASP A CA 1
ATOM 1275 C C . ASP A 1 170 ? 13.135 10.798 9.703 1.00 81.56 170 ASP A C 1
ATOM 1277 O O . ASP A 1 170 ? 12.820 11.992 9.574 1.00 81.56 170 ASP A O 1
ATOM 1281 N N . TYR A 1 171 ? 14.406 10.387 9.717 1.00 67.88 171 TYR A N 1
ATOM 1282 C CA . TYR A 1 171 ? 15.581 11.233 9.477 1.00 67.88 171 TYR A CA 1
ATOM 1283 C C . TYR A 1 171 ? 15.907 11.416 7.982 1.00 67.88 171 TYR A C 1
ATOM 1285 O O . TYR A 1 171 ? 16.764 12.225 7.633 1.00 67.88 171 TYR A O 1
ATOM 1293 N N . ASN A 1 172 ? 15.221 10.700 7.082 1.00 63.81 172 ASN A N 1
ATOM 1294 C CA . ASN A 1 172 ? 15.536 10.649 5.647 1.00 63.81 172 ASN A CA 1
ATOM 1295 C C . ASN A 1 172 ? 14.705 11.624 4.788 1.00 63.81 172 ASN A C 1
ATOM 1297 O O . ASN A 1 172 ? 14.824 11.618 3.562 1.00 63.81 172 ASN A O 1
ATOM 1301 N N . ILE A 1 173 ? 13.884 12.479 5.406 1.00 58.00 173 ILE A N 1
ATOM 1302 C CA . ILE A 1 173 ? 13.008 13.431 4.701 1.00 58.00 173 ILE A CA 1
ATOM 1303 C C . ILE A 1 173 ? 13.776 14.412 3.797 1.00 58.00 173 ILE A C 1
ATOM 1305 O O . ILE A 1 173 ? 13.298 14.721 2.704 1.00 58.00 173 ILE A O 1
ATOM 1309 N N . GLU A 1 174 ? 14.966 14.865 4.207 1.00 48.97 174 GLU A N 1
ATOM 1310 C CA . GLU A 1 174 ? 15.810 15.762 3.399 1.00 48.97 174 GLU A CA 1
ATOM 1311 C C . GLU A 1 174 ? 16.469 15.033 2.221 1.00 48.97 174 GLU A C 1
ATOM 1313 O O . GLU A 1 174 ? 16.407 15.515 1.091 1.00 48.97 174 GLU A O 1
ATOM 1318 N N . LEU A 1 175 ? 17.000 13.823 2.434 1.00 49.00 175 LEU A N 1
ATOM 1319 C CA . LEU A 1 175 ? 17.593 13.002 1.368 1.00 49.00 175 LEU A CA 1
ATOM 1320 C C . LEU A 1 175 ? 16.575 12.621 0.285 1.00 49.00 175 LEU A C 1
ATOM 1322 O O . LEU A 1 175 ? 16.946 12.359 -0.868 1.00 49.00 175 LEU A O 1
ATOM 1326 N N . ASP A 1 176 ? 15.292 12.574 0.640 1.00 51.69 176 ASP A N 1
ATOM 1327 C CA . ASP A 1 176 ? 14.189 12.330 -0.283 1.00 51.69 176 ASP A CA 1
ATOM 1328 C C . ASP A 1 176 ? 13.912 13.501 -1.238 1.00 51.69 176 ASP A C 1
ATOM 1330 O O . ASP A 1 176 ? 13.493 13.261 -2.374 1.00 51.69 176 ASP A O 1
ATOM 1334 N N . SER A 1 177 ? 14.251 14.732 -0.843 1.00 48.50 177 SER A N 1
ATOM 1335 C CA . SER A 1 177 ? 14.075 15.941 -1.660 1.00 48.50 177 SER A CA 1
ATOM 1336 C C . SER A 1 177 ? 15.115 16.114 -2.779 1.00 48.50 177 SER A C 1
ATOM 1338 O O . SER A 1 177 ? 14.806 16.729 -3.794 1.00 48.50 177 SER A O 1
ATOM 1340 N N . GLU A 1 178 ? 16.313 15.532 -2.648 1.00 45.75 178 GLU A N 1
ATOM 1341 C CA . GLU A 1 178 ? 17.445 15.816 -3.551 1.00 45.75 178 GLU A CA 1
ATOM 1342 C C . GLU A 1 178 ? 17.603 14.832 -4.729 1.00 45.75 178 GLU A C 1
ATOM 1344 O O . GLU A 1 178 ? 18.370 15.089 -5.656 1.00 45.75 178 GLU A O 1
ATOM 1349 N N . ASN A 1 179 ? 16.894 13.696 -4.733 1.00 48.44 179 ASN A N 1
ATOM 1350 C CA . ASN A 1 179 ? 17.079 12.629 -5.733 1.00 48.44 179 ASN A CA 1
ATOM 1351 C C . ASN A 1 179 ? 15.775 12.366 -6.502 1.00 48.44 179 ASN A C 1
ATOM 1353 O O . ASN A 1 179 ? 15.013 11.437 -6.212 1.00 48.44 179 ASN A O 1
ATOM 1357 N N . HIS A 1 180 ? 15.507 13.233 -7.474 1.00 50.88 180 HIS A N 1
ATOM 1358 C CA . HIS A 1 180 ? 14.324 13.181 -8.326 1.00 50.88 180 HIS A CA 1
ATOM 1359 C C . HIS A 1 180 ? 14.386 11.952 -9.252 1.00 50.88 180 HIS A C 1
ATOM 1361 O O . HIS A 1 180 ? 15.308 11.822 -10.053 1.00 50.88 180 HIS A O 1
ATOM 1367 N N . GLY A 1 181 ? 13.402 11.048 -9.164 1.00 51.69 181 GLY A N 1
ATOM 1368 C CA . GLY A 1 181 ? 13.180 10.006 -10.182 1.00 51.69 181 GLY A CA 1
ATOM 1369 C C . GLY A 1 181 ? 13.572 8.570 -9.815 1.00 51.69 181 GLY A C 1
ATOM 1370 O O . GLY A 1 181 ? 13.411 7.673 -10.640 1.00 51.69 181 GLY A O 1
ATOM 1371 N N . SER A 1 182 ? 14.030 8.297 -8.587 1.00 62.25 182 SER A N 1
ATOM 1372 C CA . SER A 1 182 ? 14.221 6.905 -8.155 1.00 62.25 182 SER A CA 1
ATOM 1373 C C . SER A 1 182 ? 12.867 6.182 -8.077 1.00 62.25 182 SER A C 1
ATOM 1375 O O . SER A 1 182 ? 11.995 6.626 -7.325 1.00 62.25 182 SER A O 1
ATOM 1377 N N . PRO A 1 183 ? 12.681 5.025 -8.749 1.00 59.09 183 PRO A N 1
ATOM 1378 C CA . PRO A 1 183 ? 11.429 4.269 -8.675 1.00 59.09 183 PRO A CA 1
ATOM 1379 C C . PRO A 1 183 ? 11.097 3.836 -7.240 1.00 59.09 183 PRO A C 1
ATOM 1381 O O . PRO A 1 183 ? 9.946 3.561 -6.931 1.00 59.09 183 PRO A O 1
ATOM 1384 N N . ARG A 1 184 ? 12.097 3.822 -6.347 1.00 65.31 184 ARG A N 1
ATOM 1385 C CA . ARG A 1 184 ? 11.962 3.446 -4.935 1.00 65.31 184 ARG A CA 1
ATOM 1386 C C . ARG A 1 184 ? 11.202 4.457 -4.075 1.00 65.31 184 ARG A C 1
ATOM 1388 O O . ARG A 1 184 ? 10.861 4.108 -2.951 1.00 65.31 184 ARG A O 1
ATOM 1395 N N . ARG A 1 185 ? 10.963 5.675 -4.568 1.00 73.31 185 ARG A N 1
ATOM 1396 C CA . ARG A 1 185 ? 10.388 6.793 -3.802 1.00 73.31 185 ARG A CA 1
ATOM 1397 C C . ARG A 1 185 ? 8.956 7.097 -4.220 1.00 73.31 185 ARG A C 1
ATOM 1399 O O . ARG A 1 185 ? 8.631 8.228 -4.554 1.00 73.31 185 ARG A O 1
ATOM 1406 N N . GLN A 1 186 ? 8.118 6.065 -4.259 1.00 83.12 186 GLN A N 1
ATOM 1407 C CA . GLN A 1 186 ? 6.694 6.260 -4.495 1.00 83.12 186 GLN A CA 1
ATOM 1408 C C . GLN A 1 186 ? 5.987 6.530 -3.163 1.00 83.12 186 GLN A C 1
ATOM 1410 O O . GLN A 1 186 ? 6.201 5.821 -2.173 1.00 83.12 186 GLN A O 1
ATOM 1415 N N . TYR A 1 187 ? 5.146 7.553 -3.166 1.00 88.75 187 TYR A N 1
ATOM 1416 C CA . TYR A 1 187 ? 4.248 7.910 -2.080 1.00 88.75 187 TYR A CA 1
ATOM 1417 C C . TYR A 1 187 ? 2.816 7.647 -2.535 1.00 88.75 187 TYR A C 1
ATOM 1419 O O . TYR A 1 187 ? 2.530 7.811 -3.719 1.00 88.75 187 TYR A O 1
ATOM 1427 N N . SER A 1 188 ? 1.934 7.207 -1.641 1.00 91.94 188 SER A N 1
ATOM 1428 C CA . SER A 1 188 ? 0.513 6.980 -1.946 1.00 91.94 188 SER A CA 1
ATOM 1429 C C . SER A 1 188 ? -0.330 7.011 -0.673 1.00 91.94 188 SER A C 1
ATOM 1431 O O . SER A 1 188 ? 0.199 6.997 0.434 1.00 91.94 188 SER A O 1
ATOM 1433 N N . ASN A 1 189 ? -1.648 7.004 -0.834 1.00 92.19 189 ASN A N 1
ATOM 1434 C CA . ASN A 1 189 ? -2.622 6.827 0.240 1.00 92.19 189 ASN A CA 1
ATOM 1435 C C . ASN A 1 189 ? -3.504 5.589 -0.014 1.00 92.19 189 ASN A C 1
ATOM 1437 O O . ASN A 1 189 ? -3.406 4.950 -1.071 1.00 92.19 189 ASN A O 1
ATOM 1441 N N . THR A 1 190 ? -4.349 5.223 0.955 1.00 90.31 190 THR A N 1
ATOM 1442 C CA . THR A 1 190 ? -5.230 4.048 0.833 1.00 90.31 190 THR A CA 1
ATOM 1443 C C . THR A 1 190 ? -6.267 4.226 -0.267 1.00 90.31 190 THR A C 1
ATOM 1445 O O . THR A 1 190 ? -6.511 3.286 -1.021 1.00 90.31 190 THR A O 1
ATOM 1448 N N . LYS A 1 191 ? -6.837 5.427 -0.420 1.00 87.31 191 LYS A N 1
ATOM 1449 C CA . LYS A 1 191 ? -7.854 5.704 -1.442 1.00 87.31 191 LYS A CA 1
ATOM 1450 C C . LYS A 1 191 ? -7.363 5.350 -2.843 1.00 87.31 191 LYS A C 1
ATOM 1452 O O . LYS A 1 191 ? -8.107 4.754 -3.622 1.00 87.31 191 LYS A O 1
ATOM 1457 N N . GLU A 1 192 ? -6.123 5.704 -3.156 1.00 85.25 192 GLU A N 1
ATOM 1458 C CA . GLU A 1 192 ? -5.548 5.491 -4.479 1.00 85.25 192 GLU A CA 1
ATOM 1459 C C . GLU A 1 192 ? -4.986 4.088 -4.697 1.00 85.25 192 GLU A C 1
ATOM 1461 O O . GLU A 1 192 ? -5.111 3.564 -5.803 1.00 85.25 192 GLU A O 1
ATOM 1466 N N . LEU A 1 193 ? -4.472 3.430 -3.652 1.00 82.06 193 LEU A N 1
ATOM 1467 C CA . LEU A 1 193 ? -4.097 2.011 -3.731 1.00 82.06 193 LEU A CA 1
ATOM 1468 C C . LEU A 1 193 ? -5.294 1.102 -4.042 1.00 82.06 193 LEU A C 1
ATOM 1470 O O . LEU A 1 193 ? -5.125 0.044 -4.645 1.00 82.06 193 LEU A O 1
ATOM 1474 N N . LEU A 1 194 ? -6.494 1.523 -3.642 1.00 79.19 194 LEU A N 1
ATOM 1475 C CA . LEU A 1 194 ? -7.746 0.796 -3.847 1.00 79.19 194 LEU A CA 1
ATOM 1476 C C . LEU A 1 194 ? -8.470 1.168 -5.150 1.00 79.19 194 LEU A C 1
ATOM 1478 O O . LEU A 1 194 ? -9.539 0.612 -5.428 1.00 79.19 194 LEU A O 1
ATOM 1482 N N . LEU A 1 195 ? -7.958 2.124 -5.938 1.00 66.25 195 LEU A N 1
ATOM 1483 C CA . LEU A 1 195 ? -8.645 2.557 -7.155 1.00 66.25 195 LEU A CA 1
ATOM 1484 C C . LEU A 1 195 ? -8.754 1.402 -8.154 1.00 66.25 195 LEU A C 1
ATOM 1486 O O . LEU A 1 195 ? -7.777 0.708 -8.437 1.00 66.25 195 LEU A O 1
ATOM 1490 N N . LYS A 1 196 ? -9.982 1.217 -8.677 1.00 55.34 196 LYS A N 1
ATOM 1491 C CA . LYS A 1 196 ? -10.355 0.144 -9.610 1.00 55.34 196 LYS A CA 1
ATOM 1492 C C . LYS A 1 196 ? -9.326 0.115 -10.716 1.00 55.34 196 LYS A C 1
ATOM 1494 O O . LYS A 1 196 ? -9.260 1.072 -11.496 1.00 55.34 196 LYS A O 1
ATOM 1499 N N . PRO A 1 197 ? -8.535 -0.945 -10.837 1.00 48.41 197 PRO A N 1
ATOM 1500 C CA . PRO A 1 197 ? -7.483 -0.856 -11.798 1.00 48.41 197 PRO A CA 1
ATOM 1501 C C . PRO A 1 197 ? -8.064 -1.309 -13.143 1.00 48.41 197 PRO A C 1
ATOM 1503 O O . PRO A 1 197 ? -8.124 -2.484 -13.500 1.00 48.41 197 PRO A O 1
ATOM 1506 N N . VAL A 1 198 ? -8.583 -0.316 -13.870 1.00 38.56 198 VAL A N 1
ATOM 1507 C CA . VAL A 1 198 ? -9.314 -0.438 -15.146 1.00 38.56 198 VAL A CA 1
ATOM 1508 C C . VAL A 1 198 ? -8.472 -1.147 -16.223 1.00 38.56 198 VAL A C 1
ATOM 1510 O O . VAL A 1 198 ? -8.991 -1.655 -17.211 1.00 38.56 198 VAL A O 1
ATOM 1513 N N . THR A 1 199 ? -7.160 -1.238 -16.012 1.00 38.38 199 THR A N 1
ATOM 1514 C CA . THR A 1 199 ? -6.177 -1.900 -16.874 1.00 38.38 199 THR A CA 1
ATOM 1515 C C . THR A 1 199 ? -5.990 -3.403 -16.626 1.00 38.38 199 THR A C 1
ATOM 1517 O O . THR A 1 199 ? -5.337 -4.046 -17.446 1.00 38.38 199 THR A O 1
ATOM 1520 N N . PHE A 1 200 ? -6.565 -4.009 -15.575 1.00 41.16 200 PHE A N 1
ATOM 1521 C CA . PHE A 1 200 ? -6.420 -5.461 -15.332 1.00 41.16 200 PHE A CA 1
ATOM 1522 C C . PHE A 1 200 ? -7.435 -6.332 -16.090 1.00 41.16 200 PHE A C 1
ATOM 1524 O O . PHE A 1 200 ? -7.274 -7.553 -16.151 1.00 41.16 200 PHE A O 1
ATOM 1531 N N . ALA A 1 201 ? -8.455 -5.730 -16.711 1.00 31.41 201 ALA A N 1
ATOM 1532 C CA . ALA A 1 201 ? -9.621 -6.451 -17.226 1.00 31.41 201 ALA A CA 1
ATOM 1533 C C . ALA A 1 201 ? -9.387 -7.286 -18.505 1.00 31.41 201 ALA A C 1
ATOM 1535 O O . ALA A 1 201 ? -10.282 -8.024 -18.903 1.00 31.41 201 ALA A O 1
ATOM 1536 N N . SER A 1 202 ? -8.210 -7.237 -19.145 1.00 30.62 202 SER A N 1
ATOM 1537 C CA . SER A 1 202 ? -7.942 -8.049 -20.349 1.00 30.62 202 SER A CA 1
ATOM 1538 C C . SER A 1 202 ? -6.741 -8.995 -20.262 1.00 30.62 202 SER A C 1
ATOM 1540 O O . SER A 1 202 ? -6.561 -9.807 -21.166 1.00 30.62 202 SER A O 1
ATOM 1542 N N . SER A 1 203 ? -5.912 -8.938 -19.210 1.00 36.31 203 SER A N 1
ATOM 1543 C CA . SER A 1 203 ? -4.712 -9.791 -19.121 1.00 36.31 203 SER A CA 1
ATOM 1544 C C . SER A 1 203 ? -4.238 -10.114 -17.701 1.00 36.31 203 SER A C 1
ATOM 1546 O O . SER A 1 203 ? -3.042 -10.320 -17.497 1.00 36.31 203 SER A O 1
ATOM 1548 N N . ALA A 1 204 ? -5.141 -10.238 -16.719 1.00 34.31 204 ALA A N 1
ATOM 1549 C CA . ALA A 1 204 ? -4.807 -10.667 -15.349 1.00 34.31 204 ALA A CA 1
ATOM 1550 C C . ALA A 1 204 ? -3.816 -11.859 -15.298 1.00 34.31 204 ALA A C 1
ATOM 1552 O O . ALA A 1 204 ? -2.888 -11.859 -14.498 1.00 34.31 204 ALA A O 1
ATOM 1553 N N . ARG A 1 205 ? -3.907 -12.803 -16.249 1.00 32.47 205 ARG A N 1
ATOM 1554 C CA . ARG A 1 205 ? -2.982 -13.944 -16.413 1.00 32.47 205 ARG A CA 1
ATOM 1555 C C . ARG A 1 205 ? -1.513 -13.593 -16.721 1.00 32.47 205 ARG A C 1
ATOM 1557 O O . ARG A 1 205 ? -0.655 -14.419 -16.448 1.00 32.47 205 ARG A O 1
ATOM 1564 N N . MET A 1 206 ? -1.215 -12.418 -17.284 1.00 33.88 206 MET A N 1
ATOM 1565 C CA . MET A 1 206 ? 0.156 -11.927 -17.538 1.00 33.88 206 MET A CA 1
ATOM 1566 C C . MET A 1 206 ? 0.711 -11.070 -16.390 1.00 33.88 206 MET A C 1
ATOM 1568 O O . MET A 1 206 ? 1.923 -10.893 -16.295 1.00 33.88 206 MET A O 1
ATOM 1572 N N . PHE A 1 207 ? -0.159 -10.527 -15.532 1.00 42.78 207 PHE A N 1
ATOM 1573 C CA . PHE A 1 207 ? 0.226 -9.723 -14.364 1.00 42.78 207 PHE A CA 1
ATOM 1574 C C . PHE A 1 207 ? 0.706 -10.572 -13.188 1.00 42.78 207 PHE A C 1
ATOM 1576 O O . PHE A 1 207 ? 1.453 -10.102 -12.335 1.00 42.78 207 PHE A O 1
ATOM 1583 N N . ILE A 1 208 ? 0.257 -11.819 -13.147 1.00 44.59 208 ILE A N 1
ATOM 1584 C CA . ILE A 1 208 ? 0.446 -12.757 -12.054 1.00 44.59 208 ILE A CA 1
ATOM 1585 C C . ILE A 1 208 ? 1.858 -13.372 -12.124 1.00 44.59 208 ILE A C 1
ATOM 1587 O O . ILE A 1 208 ? 2.187 -14.086 -13.066 1.00 44.59 208 ILE A O 1
ATOM 1591 N N . GLY A 1 209 ? 2.696 -13.085 -11.118 1.00 48.69 209 GLY A N 1
ATOM 1592 C CA . GLY A 1 209 ? 3.983 -13.763 -10.873 1.00 48.69 209 GLY A CA 1
ATOM 1593 C C . GLY A 1 209 ? 5.262 -12.942 -11.077 1.00 48.69 209 GLY A C 1
ATOM 1594 O O . GLY A 1 209 ? 6.289 -13.296 -10.509 1.00 48.69 209 GLY A O 1
ATOM 1595 N N . SER A 1 210 ? 5.238 -11.834 -11.824 1.00 57.62 210 SER A N 1
ATOM 1596 C CA . SER A 1 210 ? 6.451 -11.033 -12.095 1.00 57.62 210 SER A CA 1
ATOM 1597 C C . SER A 1 210 ? 6.741 -9.948 -11.047 1.00 57.62 210 SER A C 1
ATOM 1599 O O . SER A 1 210 ? 7.881 -9.504 -10.917 1.00 57.62 210 SER A O 1
ATOM 1601 N N . SER A 1 211 ? 5.735 -9.540 -10.268 1.00 63.72 211 SER A N 1
ATOM 1602 C CA . SER A 1 211 ? 5.886 -8.621 -9.129 1.00 63.72 211 SER A CA 1
ATOM 1603 C C . SER A 1 211 ? 5.157 -9.069 -7.861 1.00 63.72 211 SER A C 1
ATOM 1605 O O . SER A 1 211 ? 5.433 -8.522 -6.802 1.00 63.72 211 SER A O 1
ATOM 1607 N N . TRP A 1 212 ? 4.235 -10.027 -7.950 1.00 68.62 212 TRP A N 1
ATOM 1608 C CA . TRP A 1 212 ? 3.428 -10.506 -6.823 1.00 68.62 212 TRP A CA 1
ATOM 1609 C C . TRP A 1 212 ? 4.069 -11.721 -6.161 1.00 68.62 212 TRP A C 1
ATOM 1611 O O . TRP A 1 212 ? 4.651 -12.556 -6.850 1.00 68.62 212 TRP A O 1
ATOM 1621 N N . GLU A 1 213 ? 3.918 -11.842 -4.845 1.00 63.62 213 GLU A N 1
ATOM 1622 C CA . GLU A 1 213 ? 4.516 -12.937 -4.066 1.00 63.62 213 GLU A CA 1
ATOM 1623 C C . GLU A 1 213 ? 3.697 -14.242 -4.122 1.00 63.62 213 GLU A C 1
ATOM 1625 O O . GLU A 1 213 ? 4.246 -15.295 -3.840 1.00 63.62 213 GLU A O 1
ATOM 1630 N N . ILE A 1 214 ? 2.432 -14.172 -4.566 1.00 73.19 214 ILE A N 1
ATOM 1631 C CA . ILE A 1 214 ? 1.448 -15.264 -4.733 1.00 73.19 214 ILE A CA 1
ATOM 1632 C C . ILE A 1 214 ? 1.409 -16.253 -3.560 1.00 73.19 214 ILE A C 1
ATOM 1634 O O . ILE A 1 214 ? 2.203 -17.188 -3.470 1.00 73.19 214 ILE A O 1
ATOM 1638 N N . ILE A 1 215 ? 0.388 -16.123 -2.720 1.00 73.62 215 ILE A N 1
ATOM 1639 C CA . ILE A 1 215 ? 0.138 -17.033 -1.600 1.00 73.62 215 ILE A CA 1
ATOM 1640 C C . ILE A 1 215 ? -1.118 -17.844 -1.900 1.00 73.62 215 ILE A C 1
ATOM 1642 O O . ILE A 1 215 ? -2.090 -17.318 -2.436 1.00 73.62 215 ILE A O 1
ATOM 1646 N N . ARG A 1 216 ? -1.105 -19.130 -1.555 1.00 77.44 216 ARG A N 1
ATOM 1647 C CA . ARG A 1 216 ? -2.267 -20.010 -1.675 1.00 77.44 216 ARG A CA 1
ATOM 1648 C C . ARG A 1 216 ? -2.632 -20.554 -0.307 1.00 77.44 216 ARG A C 1
ATOM 1650 O O . ARG A 1 216 ? -1.742 -21.020 0.400 1.00 77.44 216 ARG A O 1
ATOM 1657 N N . ALA A 1 217 ? -3.911 -20.498 0.038 1.00 76.25 217 ALA A N 1
ATOM 1658 C CA . ALA A 1 217 ? -4.427 -21.035 1.289 1.00 76.25 217 ALA A CA 1
ATOM 1659 C C . ALA A 1 217 ? -5.722 -21.810 1.036 1.00 76.25 217 ALA A C 1
ATOM 1661 O O . ALA A 1 217 ? -6.599 -21.335 0.320 1.00 76.25 217 ALA A O 1
ATOM 1662 N N . ASP A 1 218 ? -5.835 -22.989 1.630 1.00 85.94 218 ASP A N 1
ATOM 1663 C CA . ASP A 1 218 ? -6.992 -23.887 1.569 1.00 85.94 218 ASP A CA 1
ATOM 1664 C C . ASP A 1 218 ? -7.669 -24.055 2.941 1.00 85.94 218 ASP A C 1
ATOM 1666 O O . ASP A 1 218 ? -8.625 -24.797 3.073 1.00 85.94 218 ASP A O 1
ATOM 1670 N N . ASN A 1 219 ? -7.231 -23.325 3.970 1.00 86.62 219 ASN A N 1
ATOM 1671 C CA . ASN A 1 219 ? -7.744 -23.435 5.342 1.00 86.62 219 ASN A CA 1
ATOM 1672 C C . ASN A 1 219 ? -8.418 -22.152 5.863 1.00 86.62 219 ASN A C 1
ATOM 1674 O O . ASN A 1 219 ? -8.575 -21.968 7.069 1.00 86.62 219 ASN A O 1
ATOM 1678 N N . ILE A 1 220 ? -8.782 -21.239 4.961 1.00 86.31 220 ILE A N 1
ATOM 1679 C CA . ILE A 1 220 ? -9.362 -19.927 5.300 1.00 86.31 220 ILE A CA 1
ATOM 1680 C C . ILE A 1 220 ? -10.856 -19.815 4.974 1.00 86.31 220 ILE A C 1
ATOM 1682 O O . ILE A 1 220 ? -11.491 -18.798 5.255 1.00 86.31 220 ILE A O 1
ATOM 1686 N N . THR A 1 221 ? -11.417 -20.852 4.362 1.00 87.56 221 THR A N 1
ATOM 1687 C CA . THR A 1 221 ? -12.835 -20.982 4.034 1.00 87.56 221 THR A CA 1
ATOM 1688 C C . THR A 1 221 ? -13.383 -22.232 4.713 1.00 87.56 221 THR A C 1
ATOM 1690 O O . THR A 1 221 ? -12.659 -23.199 4.933 1.00 87.56 221 THR A O 1
ATOM 1693 N N . SER A 1 222 ? -14.666 -22.227 5.080 1.00 87.75 222 SER A N 1
ATOM 1694 C CA . SER A 1 222 ? -15.293 -23.369 5.764 1.00 87.75 222 SER A CA 1
ATOM 1695 C C . SER A 1 222 ? -15.383 -24.628 4.897 1.00 87.75 222 SER A C 1
ATOM 1697 O O . SER A 1 222 ? -15.554 -25.720 5.427 1.00 87.75 222 SER A O 1
ATOM 1699 N N . ASP A 1 223 ? -15.341 -24.462 3.576 1.00 91.44 223 ASP A N 1
ATOM 1700 C CA . ASP A 1 223 ? -15.329 -25.530 2.577 1.00 91.44 223 ASP A CA 1
ATOM 1701 C C . ASP A 1 223 ? -13.908 -25.917 2.136 1.00 91.44 223 ASP A C 1
ATOM 1703 O O . ASP A 1 223 ? -13.762 -26.711 1.210 1.00 91.44 223 ASP A O 1
ATOM 1707 N N . GLU A 1 224 ? -12.882 -25.359 2.787 1.00 90.94 224 GLU A N 1
ATOM 1708 C CA . GLU A 1 224 ? -11.460 -25.617 2.530 1.00 90.94 224 GLU A CA 1
ATOM 1709 C C . GLU A 1 224 ? -11.044 -25.401 1.065 1.00 90.94 224 GLU A C 1
ATOM 1711 O O . GLU A 1 224 ? -10.089 -25.987 0.546 1.00 90.94 224 GLU A O 1
ATOM 1716 N N . ARG A 1 225 ? -11.784 -24.553 0.344 1.00 88.38 225 ARG A N 1
ATOM 1717 C CA . ARG A 1 225 ? -11.442 -24.259 -1.041 1.00 88.38 225 ARG A CA 1
ATOM 1718 C C . ARG A 1 225 ? -10.159 -23.445 -1.092 1.00 88.38 225 ARG A C 1
ATOM 1720 O O . ARG A 1 225 ? -9.969 -22.501 -0.322 1.00 88.38 225 ARG A O 1
ATOM 1727 N N . LEU A 1 226 ? -9.325 -23.784 -2.069 1.00 81.44 226 LEU A N 1
ATOM 1728 C CA . LEU A 1 226 ? -8.114 -23.045 -2.381 1.00 81.44 226 LEU A CA 1
ATOM 1729 C C . LEU A 1 226 ? -8.467 -21.608 -2.776 1.00 81.44 226 LEU A C 1
ATOM 1731 O O . LEU A 1 226 ? -9.252 -21.389 -3.697 1.00 81.44 226 LEU A O 1
ATOM 1735 N N . VAL A 1 227 ? -7.845 -20.650 -2.104 1.00 80.62 227 VAL A N 1
ATOM 1736 C CA . VAL A 1 227 ? -7.911 -19.225 -2.418 1.00 80.62 227 VAL A CA 1
ATOM 1737 C C . VAL A 1 227 ? -6.500 -18.737 -2.711 1.00 80.62 227 VAL A C 1
ATOM 1739 O O . VAL A 1 227 ? -5.564 -18.977 -1.941 1.00 80.62 227 VAL A O 1
ATOM 1742 N N . GLU A 1 228 ? -6.348 -18.039 -3.831 1.00 76.81 228 GLU A N 1
ATOM 1743 C CA . GLU A 1 228 ? -5.095 -17.390 -4.202 1.00 76.81 228 GLU A CA 1
ATOM 1744 C C . GLU A 1 228 ? -5.113 -15.905 -3.822 1.00 76.81 228 GLU A C 1
ATOM 1746 O O . GLU A 1 228 ? -6.027 -15.153 -4.167 1.00 76.81 228 GLU A O 1
ATOM 1751 N N . PHE A 1 229 ? -4.050 -15.477 -3.153 1.00 77.75 229 PHE A N 1
ATOM 1752 C CA . PHE A 1 229 ? -3.769 -14.094 -2.812 1.00 77.75 229 PHE A CA 1
ATOM 1753 C C . PHE A 1 229 ? -2.606 -13.603 -3.649 1.00 77.75 229 PHE A C 1
ATOM 1755 O O . PHE A 1 229 ? -1.581 -14.274 -3.777 1.00 77.75 229 PHE A O 1
ATOM 1762 N N . TYR A 1 230 ? -2.719 -12.374 -4.126 1.00 77.69 230 TYR A N 1
ATOM 1763 C CA . TYR A 1 230 ? -1.652 -11.687 -4.834 1.00 77.69 230 TYR A CA 1
ATOM 1764 C C . TYR A 1 230 ? -1.211 -10.497 -3.988 1.00 77.69 230 TYR A C 1
ATOM 1766 O O . TYR A 1 230 ? -1.711 -9.394 -4.201 1.00 77.69 230 TYR A O 1
ATOM 1774 N N . PRO A 1 231 ? -0.337 -10.705 -2.986 1.00 82.56 231 PRO A N 1
ATOM 1775 C CA . PRO A 1 231 ? 0.193 -9.624 -2.177 1.00 82.56 231 PRO A CA 1
ATOM 1776 C C . PRO A 1 231 ? 1.504 -9.078 -2.746 1.00 82.56 231 PRO A C 1
ATOM 1778 O O . PRO A 1 231 ? 2.290 -9.784 -3.393 1.00 82.56 231 PRO A O 1
ATOM 1781 N N . LYS A 1 232 ? 1.743 -7.802 -2.465 1.00 86.69 232 LYS A N 1
ATOM 1782 C CA . LYS A 1 232 ? 3.046 -7.161 -2.556 1.00 86.69 232 LYS A CA 1
ATOM 1783 C C . LYS A 1 232 ? 3.272 -6.360 -1.281 1.00 86.69 232 LYS A C 1
ATOM 1785 O O . LYS A 1 232 ? 2.594 -5.357 -1.063 1.00 86.69 232 LYS A O 1
ATOM 1790 N N . GLY A 1 233 ? 4.253 -6.782 -0.487 1.00 86.50 233 GLY A N 1
ATOM 1791 C CA . GLY A 1 233 ? 4.761 -5.989 0.632 1.00 86.50 233 GLY A CA 1
ATOM 1792 C C . GLY A 1 233 ? 5.704 -4.873 0.173 1.00 86.50 233 GLY A C 1
ATOM 1793 O O . GLY A 1 233 ? 6.338 -4.959 -0.891 1.00 86.50 233 GLY A O 1
ATOM 1794 N N . GLY A 1 234 ? 5.828 -3.827 0.972 1.00 87.00 234 GLY A N 1
ATOM 1795 C CA . GLY A 1 234 ? 6.731 -2.724 0.722 1.00 87.00 234 GLY A CA 1
ATOM 1796 C C . GLY A 1 234 ? 7.202 -2.076 2.003 1.00 87.00 234 GLY A C 1
ATOM 1797 O O . GLY A 1 234 ? 6.438 -1.392 2.662 1.00 87.00 234 GLY A O 1
ATOM 1798 N N . ASP A 1 235 ? 8.489 -2.232 2.279 1.00 86.12 235 ASP A N 1
ATOM 1799 C CA . ASP A 1 235 ? 9.113 -1.664 3.468 1.00 86.12 235 ASP A CA 1
ATOM 1800 C C . ASP A 1 235 ? 10.100 -0.554 3.105 1.00 86.12 235 ASP A C 1
ATOM 1802 O O . ASP A 1 235 ? 10.754 -0.587 2.046 1.00 86.12 235 ASP A O 1
ATOM 1806 N N . GLY A 1 236 ? 10.230 0.408 4.009 1.00 78.31 236 GLY A N 1
ATOM 1807 C CA . GLY A 1 236 ? 11.290 1.406 4.011 1.00 78.31 236 GLY A CA 1
ATOM 1808 C C . GLY A 1 236 ? 11.377 2.076 5.374 1.00 78.31 236 GLY A C 1
ATOM 1809 O O . GLY A 1 236 ? 10.448 2.773 5.753 1.00 78.31 236 GLY A O 1
ATOM 1810 N N . ASP A 1 237 ? 12.493 1.892 6.078 1.00 83.69 237 ASP A N 1
ATOM 1811 C CA . ASP A 1 237 ? 12.693 2.369 7.452 1.00 83.69 237 ASP A CA 1
ATOM 1812 C C . ASP A 1 237 ? 11.501 1.995 8.357 1.00 83.69 237 ASP A C 1
ATOM 1814 O O . ASP A 1 237 ? 11.257 0.812 8.574 1.00 83.69 237 ASP A O 1
ATOM 1818 N N . THR A 1 238 ? 10.752 2.985 8.838 1.00 89.69 238 THR A N 1
ATOM 1819 C CA . THR A 1 238 ? 9.576 2.862 9.717 1.00 89.69 238 THR A CA 1
ATOM 1820 C C . THR A 1 238 ? 8.242 2.808 8.963 1.00 89.69 238 THR A C 1
ATOM 1822 O O . THR A 1 238 ? 7.178 2.951 9.562 1.00 89.69 238 THR A O 1
ATOM 1825 N N . TYR A 1 239 ? 8.278 2.646 7.638 1.00 91.88 239 TYR A N 1
ATOM 1826 C CA . TYR A 1 239 ? 7.096 2.555 6.786 1.00 91.88 239 TYR A CA 1
ATOM 1827 C C . TYR A 1 239 ? 6.896 1.127 6.296 1.00 91.88 239 TYR A C 1
ATOM 1829 O O . TYR A 1 239 ? 7.798 0.543 5.682 1.00 91.88 239 TYR A O 1
ATOM 1837 N N . HIS A 1 240 ? 5.676 0.621 6.468 1.00 93.56 240 HIS A N 1
ATOM 1838 C CA . HIS A 1 240 ? 5.256 -0.670 5.939 1.00 93.56 240 HIS A CA 1
ATOM 1839 C C . HIS A 1 240 ? 3.988 -0.508 5.109 1.00 93.56 240 HIS A C 1
ATOM 1841 O O . HIS A 1 240 ? 3.027 0.152 5.501 1.00 93.56 240 HIS A O 1
ATOM 1847 N N . ALA A 1 241 ? 3.981 -1.128 3.939 1.00 93.38 241 ALA A N 1
ATOM 1848 C CA . ALA A 1 241 ? 2.862 -1.110 3.020 1.00 93.38 241 ALA A CA 1
ATOM 1849 C C . ALA A 1 241 ? 2.565 -2.516 2.509 1.00 93.38 241 ALA A C 1
ATOM 1851 O O . ALA A 1 241 ? 3.467 -3.314 2.255 1.00 93.38 241 ALA A O 1
ATOM 1852 N N . MET A 1 242 ? 1.291 -2.803 2.283 1.00 92.44 242 MET A N 1
ATOM 1853 C CA . MET A 1 242 ? 0.842 -4.002 1.596 1.00 92.44 242 MET A CA 1
ATOM 1854 C C . MET A 1 242 ? -0.278 -3.641 0.633 1.00 92.44 242 MET A C 1
ATOM 1856 O O . MET A 1 242 ? -1.254 -2.996 1.011 1.00 92.44 242 MET A O 1
ATOM 1860 N N . LEU A 1 243 ? -0.148 -4.108 -0.604 1.00 90.75 243 LEU A N 1
ATOM 1861 C CA . LEU A 1 243 ? -1.239 -4.169 -1.568 1.00 90.75 243 LEU A CA 1
ATOM 1862 C C . LEU A 1 243 ? -1.568 -5.640 -1.809 1.00 90.75 243 LEU A C 1
ATOM 1864 O O . LEU A 1 243 ? -0.664 -6.423 -2.094 1.00 90.75 243 LEU A O 1
ATOM 1868 N N . GLY A 1 244 ? -2.836 -6.018 -1.700 1.00 86.81 244 GLY A N 1
ATOM 1869 C CA . GLY A 1 244 ? -3.304 -7.385 -1.906 1.00 86.81 244 GLY A CA 1
ATOM 1870 C C . GLY A 1 244 ? -4.489 -7.442 -2.858 1.00 86.81 244 GLY A C 1
ATOM 1871 O O . GLY A 1 244 ? -5.427 -6.660 -2.722 1.00 86.81 244 GLY A O 1
ATOM 1872 N N . LEU A 1 245 ? -4.463 -8.387 -3.798 1.00 83.44 245 LEU A N 1
ATOM 1873 C CA . LEU A 1 245 ? -5.617 -8.731 -4.632 1.00 83.44 245 LEU A CA 1
ATOM 1874 C C . LEU A 1 245 ? -6.105 -10.138 -4.287 1.00 83.44 245 LEU A C 1
ATOM 1876 O O . LEU A 1 245 ? -5.295 -11.061 -4.159 1.00 83.44 245 LEU A O 1
ATOM 1880 N N . VAL A 1 246 ? -7.425 -10.300 -4.200 1.00 85.56 246 VAL A N 1
ATOM 1881 C CA . VAL A 1 246 ? -8.093 -11.596 -4.026 1.00 85.56 246 VAL A CA 1
ATOM 1882 C C . VAL A 1 246 ? -9.139 -11.757 -5.138 1.00 85.56 246 VAL A C 1
ATOM 1884 O O . VAL A 1 246 ? -10.293 -11.354 -4.964 1.00 85.56 246 VAL A O 1
ATOM 1887 N N . PRO A 1 247 ? -8.743 -12.280 -6.315 1.00 79.06 247 PRO A N 1
ATOM 1888 C CA . PRO A 1 247 ? -9.597 -12.306 -7.504 1.00 79.06 247 PRO A CA 1
ATOM 1889 C C . PRO A 1 247 ? -10.906 -13.071 -7.312 1.00 79.06 247 PRO A C 1
ATOM 1891 O O . PRO A 1 247 ? -11.946 -12.603 -7.757 1.00 79.06 247 PRO A O 1
ATOM 1894 N N . ASP A 1 248 ? -10.879 -14.190 -6.585 1.00 79.19 248 ASP A N 1
ATOM 1895 C CA . ASP A 1 248 ? -12.063 -15.023 -6.314 1.00 79.19 248 ASP A CA 1
ATOM 1896 C C . ASP A 1 248 ? -13.199 -14.280 -5.598 1.00 79.19 248 ASP A C 1
ATOM 1898 O O . ASP A 1 248 ? -14.343 -14.737 -5.601 1.00 79.19 248 ASP A O 1
ATOM 1902 N N . TYR A 1 249 ? -12.880 -13.156 -4.954 1.00 83.94 249 TYR A N 1
ATOM 1903 C CA . TYR A 1 249 ? -13.822 -12.339 -4.196 1.00 83.94 249 TYR A CA 1
ATOM 1904 C C . TYR A 1 249 ? -13.935 -10.914 -4.734 1.00 83.94 249 TYR A C 1
ATOM 1906 O O . TYR A 1 249 ? -14.580 -10.083 -4.096 1.00 83.94 249 TYR A O 1
ATOM 1914 N N . ASP A 1 250 ? -13.302 -10.621 -5.876 1.00 84.31 250 ASP A N 1
ATOM 1915 C CA . ASP A 1 250 ? -13.202 -9.273 -6.429 1.00 84.31 250 ASP A CA 1
ATOM 1916 C C . ASP A 1 250 ? -12.810 -8.249 -5.347 1.00 84.31 250 ASP A C 1
ATOM 1918 O O . ASP A 1 250 ? -13.499 -7.250 -5.129 1.00 84.31 250 ASP A O 1
ATOM 1922 N N . LEU A 1 251 ? -11.730 -8.534 -4.613 1.00 85.81 251 LEU A N 1
ATOM 1923 C CA . LEU A 1 251 ? -11.307 -7.732 -3.466 1.00 85.81 251 LEU A CA 1
ATOM 1924 C C . LEU A 1 251 ? -9.899 -7.167 -3.669 1.00 85.81 251 LEU A C 1
ATOM 1926 O O . LEU A 1 251 ? -8.969 -7.889 -4.035 1.00 85.81 251 LEU A O 1
ATOM 1930 N N . VAL A 1 252 ? -9.744 -5.877 -3.378 1.00 88.12 252 VAL A N 1
ATOM 1931 C CA . VAL A 1 252 ? -8.452 -5.195 -3.241 1.00 88.12 252 VAL A CA 1
ATOM 1932 C C . VAL A 1 252 ? -8.298 -4.755 -1.794 1.00 88.12 252 VAL A C 1
ATOM 1934 O O . VAL A 1 252 ? -9.245 -4.222 -1.220 1.00 88.12 252 VAL A O 1
ATOM 1937 N N . ILE A 1 253 ? -7.122 -4.971 -1.212 1.00 90.94 253 ILE A N 1
ATOM 1938 C CA . ILE A 1 253 ? -6.784 -4.603 0.166 1.00 90.94 253 ILE A CA 1
ATOM 1939 C C . ILE A 1 253 ? -5.517 -3.746 0.146 1.00 90.94 253 ILE A C 1
ATOM 1941 O O . ILE A 1 253 ? -4.536 -4.103 -0.507 1.00 90.94 253 ILE A O 1
ATOM 1945 N N . GLY A 1 254 ? -5.534 -2.638 0.880 1.00 93.38 254 GLY A N 1
ATOM 1946 C CA . GLY A 1 254 ? -4.381 -1.785 1.140 1.00 93.38 254 GLY A CA 1
ATOM 1947 C C . GLY A 1 254 ? -4.153 -1.655 2.643 1.00 93.38 254 GLY A C 1
ATOM 1948 O O . GLY A 1 254 ? -5.090 -1.347 3.375 1.00 93.38 254 GLY A O 1
ATOM 1949 N N . ILE A 1 255 ? -2.922 -1.876 3.096 1.00 95.44 255 ILE A N 1
ATOM 1950 C CA . ILE A 1 255 ? -2.491 -1.637 4.480 1.00 95.44 255 ILE A CA 1
ATOM 1951 C C . ILE A 1 255 ? -1.278 -0.722 4.424 1.00 95.44 255 ILE A C 1
ATOM 1953 O O . ILE A 1 255 ? -0.341 -1.010 3.684 1.00 95.44 255 ILE A O 1
ATOM 1957 N N . LEU A 1 256 ? -1.305 0.366 5.183 1.00 96.62 256 LEU A N 1
ATOM 1958 C CA . LEU A 1 256 ? -0.229 1.341 5.294 1.00 96.62 256 LEU A CA 1
ATOM 1959 C C . LEU A 1 256 ? 0.018 1.639 6.769 1.00 96.62 256 LEU A C 1
ATOM 1961 O O . LEU A 1 256 ? -0.916 1.988 7.490 1.00 96.62 256 LEU A O 1
ATOM 1965 N N . THR A 1 257 ? 1.265 1.533 7.209 1.00 96.00 257 THR A N 1
ATOM 1966 C CA . THR A 1 257 ? 1.687 1.960 8.540 1.00 96.00 257 THR A CA 1
ATOM 1967 C C . THR A 1 257 ? 2.932 2.831 8.462 1.00 96.00 257 THR A C 1
ATOM 1969 O O . THR A 1 257 ? 3.735 2.733 7.529 1.00 96.00 257 THR A O 1
ATOM 1972 N N . SER A 1 258 ? 3.055 3.731 9.431 1.00 95.06 258 SER A N 1
ATOM 1973 C CA . SER A 1 258 ? 4.235 4.573 9.615 1.00 95.06 258 SER A CA 1
ATOM 1974 C C . SER A 1 258 ? 4.435 4.830 11.098 1.00 95.06 258 SER A C 1
ATOM 1976 O O . SER A 1 258 ? 3.568 5.445 11.727 1.00 95.06 258 SER A O 1
ATOM 1978 N N . GLY A 1 259 ? 5.547 4.337 11.636 1.00 93.19 259 GLY A N 1
ATOM 1979 C CA . GLY A 1 259 ? 5.936 4.511 13.030 1.00 93.19 259 GLY A CA 1
ATOM 1980 C C . GLY A 1 259 ? 6.986 3.495 13.496 1.00 93.19 259 GLY A C 1
ATOM 1981 O O . GLY A 1 259 ? 7.350 2.600 12.735 1.00 93.19 259 GLY A O 1
ATOM 1982 N N . PRO A 1 260 ? 7.563 3.702 14.688 1.00 88.94 260 PRO A N 1
ATOM 1983 C CA . PRO A 1 260 ? 8.684 2.909 15.194 1.00 88.94 260 PRO A CA 1
ATOM 1984 C C . PRO A 1 260 ? 8.299 1.645 15.991 1.00 88.94 260 PRO A C 1
ATOM 1986 O O . PRO A 1 260 ? 9.205 0.910 16.390 1.00 88.94 260 PRO A O 1
ATOM 1989 N N . GLU A 1 261 ? 7.011 1.407 16.266 1.00 89.56 261 GLU A N 1
ATOM 1990 C CA . GLU A 1 261 ? 6.513 0.272 17.073 1.00 89.56 261 GLU A CA 1
ATOM 1991 C C . GLU A 1 261 ? 6.054 -0.921 16.229 1.00 89.56 261 GLU A C 1
ATOM 1993 O O . GLU A 1 261 ? 6.336 -2.066 16.657 1.00 89.56 261 GLU A O 1
#

Radius of gyration: 19.5 Å; chains: 1; bounding box: 58×44×50 Å

Sequence (261 aa):
MSPNSHPAVQTAVSALEKAVNGLAESFNSTTVSIGAKSPHEEASLVDLHNTPPVLDPRGASEINASAVYRIGSVYKVSTMLATLRACGVRMYILPLNFWDNFEKREPVFATSTSPLYSNIAFLVLSLVVESASKIPFSDVVQKHILNPASISSTTYTKPDDKAGAISLDDYNIELDSENHGSPRRQYSNTKELLLKPVTFASSARMFIGSSWEIIRADNITSDERLVEFYPKGGDGDTYHAMLGLVPDYDLVIGILTSGPE

pLDDT: mean 79.4, std 16.07, range [30.62, 97.38]